Protein AF-A0A128A310-F1 (afdb_monomer_lite)

Organism: NCBI:txid1078905

Secondary structure (DSSP, 8-state):
------------PPP--------------------PPPEEEEE-SS--TTS--EESSEEEE-TT-EEEEEE-SSS-B--EES-TT-GGGTTSS-B---B-TT-EEEEE--TT--SEEEEE-SSSTT-EEEEEESS----PPPPEEEEES-SEEETTPEEEEEEEES--S--PPEEEEEE-TT--EEEEEEE---TTSEEEEEEE--TTT--SSEEEEEEEEETTTTEEEEEEEEEE-S-------S-B---THHHHHHHHHHTTSS-HHHHHHHHHHHHHTTS-B-----------S---HHHHHHHHHHHTTSS-HHHHHHHHHHHHHTTSS--

Radius of gyration: 33.8 Å; chains: 1; bounding box: 68×114×74 Å

Sequence (335 aa):
MSFSIIFFVGLQYGILVLFVIFTIIPISYAFADNSTIPWTVTIKTSPGINSTSFWPPELHARQNETIQWINNDTTTHTVTSGVLDHPTYVGKIFDSGIINPGKSYSLKISEQMWSGYYYFCKIHPWMTGKIDVGPAYLGISPDFNIETDRKYYAEGDSIRISGIVNNTYQITPVIIQIFDNKRNLVYLDKTNTLSDHSFFYELKASSSVFKTSGDYKIKSLYGFPSTVTDVNISFNGSQNSGITSNIDHIPHWMKNNVKIWKDNEINDNEFVNGIQFSIEKGYMSIHASDMSKINPGIIPIWIKNTITEWSDGTSSDDEFASSISYLISHRIIQT

pLDDT: mean 76.31, std 17.41, range [33.19, 98.0]

Structure (mmCIF, N/CA/C/O backbone):
data_AF-A0A128A310-F1
#
_entry.id   AF-A0A128A310-F1
#
loop_
_atom_site.group_PDB
_atom_site.id
_atom_site.type_symbol
_atom_site.label_atom_id
_atom_site.label_alt_id
_atom_site.label_comp_id
_atom_site.label_asym_id
_atom_site.label_entity_id
_atom_site.label_seq_id
_atom_site.pdbx_PDB_ins_code
_atom_site.Cartn_x
_atom_site.Cartn_y
_atom_site.Cartn_z
_atom_site.occupancy
_atom_site.B_iso_or_equiv
_atom_site.auth_seq_id
_atom_site.auth_comp_id
_atom_site.auth_asym_id
_atom_site.auth_atom_id
_atom_site.pdbx_PDB_model_num
ATOM 1 N N . MET A 1 1 ? 18.362 92.616 43.332 1.00 37.03 1 MET A N 1
ATOM 2 C CA . MET A 1 1 ? 17.173 93.488 43.435 1.00 37.03 1 MET A CA 1
ATOM 3 C C . MET A 1 1 ? 16.747 93.883 42.027 1.00 37.03 1 MET A C 1
ATOM 5 O O . MET A 1 1 ? 17.599 94.382 41.309 1.00 37.03 1 MET A O 1
ATOM 9 N N . SER A 1 2 ? 15.463 93.657 41.708 1.00 38.25 2 SER A N 1
ATOM 10 C CA . SER A 1 2 ? 14.627 94.371 40.710 1.00 38.25 2 SER A CA 1
ATOM 11 C C . SER A 1 2 ? 14.859 94.085 39.208 1.00 38.25 2 SER A C 1
ATOM 13 O O . SER A 1 2 ? 15.957 94.296 38.718 1.00 38.25 2 SER A O 1
ATOM 15 N N . PHE A 1 3 ? 13.897 93.419 38.528 1.00 35.66 3 PHE A N 1
ATOM 16 C CA . PHE A 1 3 ? 12.842 93.964 37.609 1.00 35.66 3 PHE A CA 1
ATOM 17 C C . PHE A 1 3 ? 13.427 94.397 36.234 1.00 35.66 3 PHE A C 1
ATOM 19 O O . PHE A 1 3 ? 14.473 95.019 36.223 1.00 35.66 3 PHE A O 1
ATOM 26 N N . SER A 1 4 ? 12.897 94.180 35.018 1.00 39.28 4 SER A N 1
ATOM 27 C CA . SER A 1 4 ? 11.651 93.655 34.430 1.00 39.28 4 SER A CA 1
ATOM 28 C C . SER A 1 4 ? 11.870 93.425 32.907 1.00 39.28 4 SER A C 1
ATOM 30 O O . SER A 1 4 ? 12.598 94.191 32.289 1.00 39.28 4 SER A O 1
ATOM 32 N N . ILE A 1 5 ? 11.249 92.376 32.338 1.00 42.56 5 ILE A N 1
ATOM 33 C CA . ILE A 1 5 ? 10.343 92.289 31.147 1.00 42.56 5 ILE A CA 1
ATOM 34 C C . ILE A 1 5 ? 10.488 93.409 30.059 1.00 42.56 5 ILE A C 1
ATOM 36 O O . ILE A 1 5 ? 10.421 94.580 30.407 1.00 42.56 5 ILE A O 1
ATOM 40 N N . ILE A 1 6 ? 10.628 93.160 28.736 1.00 46.22 6 ILE A N 1
ATOM 41 C CA . ILE A 1 6 ? 9.545 92.909 27.738 1.00 46.22 6 ILE A CA 1
ATOM 42 C C . ILE A 1 6 ? 10.091 92.549 26.326 1.00 46.22 6 ILE A C 1
ATOM 44 O O . ILE A 1 6 ? 11.124 93.034 25.881 1.00 46.22 6 ILE A O 1
ATOM 48 N N . PHE A 1 7 ? 9.290 91.699 25.671 1.00 39.19 7 PHE A N 1
ATOM 49 C CA . PHE A 1 7 ? 9.240 91.101 24.326 1.00 39.19 7 PHE A CA 1
ATOM 50 C C . PHE A 1 7 ? 9.561 91.957 23.082 1.00 39.19 7 PHE A C 1
ATOM 52 O O . PHE A 1 7 ? 9.174 93.118 23.008 1.00 39.19 7 PHE A O 1
ATOM 59 N N . PHE A 1 8 ? 10.009 91.280 22.008 1.00 41.09 8 PHE A N 1
ATOM 60 C CA . PHE A 1 8 ? 9.437 91.481 20.666 1.00 41.09 8 PHE A CA 1
ATOM 61 C C . PHE A 1 8 ? 9.197 90.154 19.924 1.00 41.09 8 PHE A C 1
ATOM 63 O O . PHE A 1 8 ? 9.983 89.213 19.990 1.00 41.09 8 PHE A O 1
ATOM 70 N N . VAL A 1 9 ? 8.036 90.123 19.272 1.00 42.88 9 VAL A N 1
ATOM 71 C CA . VAL A 1 9 ? 7.319 89.022 18.620 1.00 42.88 9 VAL A CA 1
ATOM 72 C C . VAL A 1 9 ? 7.994 88.598 17.309 1.00 42.88 9 VAL A C 1
ATOM 74 O O . VAL A 1 9 ? 8.286 89.444 16.470 1.00 42.88 9 VAL A O 1
ATOM 77 N N . GLY A 1 10 ? 8.158 87.290 17.094 1.00 44.38 10 GLY A N 1
ATOM 78 C CA . GLY A 1 10 ? 8.426 86.692 15.783 1.00 44.38 10 GLY A CA 1
ATOM 79 C C . GLY A 1 10 ? 7.275 85.762 15.402 1.00 44.38 10 GLY A C 1
ATOM 80 O O . GLY A 1 10 ? 7.030 84.769 16.082 1.00 44.38 10 GLY A O 1
ATOM 81 N N . LEU A 1 11 ? 6.537 86.115 14.349 1.00 45.81 11 LEU A N 1
ATOM 82 C CA . LEU A 1 11 ? 5.456 85.313 13.777 1.00 45.81 11 LEU A CA 1
ATOM 83 C C . LEU A 1 11 ? 6.076 84.259 12.842 1.00 45.81 11 LEU A C 1
ATOM 85 O O . LEU A 1 11 ? 6.672 84.626 11.832 1.00 45.81 11 LEU A O 1
ATOM 89 N N . GLN A 1 12 ? 5.926 82.967 13.140 1.00 45.75 12 GLN A N 1
ATOM 90 C CA . GLN A 1 12 ? 6.276 81.897 12.203 1.00 45.75 12 GLN A CA 1
ATOM 91 C C . GLN A 1 12 ? 5.139 80.872 12.148 1.00 45.75 12 GLN A C 1
ATOM 93 O O . GLN A 1 12 ? 4.708 80.331 13.164 1.00 45.75 12 GLN A O 1
ATOM 98 N N . TYR A 1 13 ? 4.615 80.676 10.939 1.00 48.28 13 TYR A N 1
ATOM 99 C CA . TYR A 1 13 ? 3.503 79.794 10.604 1.00 48.28 13 TYR A CA 1
ATOM 100 C C . TYR A 1 13 ? 3.843 78.333 10.940 1.00 48.28 13 TYR A C 1
ATOM 102 O O . TYR A 1 13 ? 4.768 77.763 10.366 1.00 48.28 13 TYR A O 1
ATOM 110 N N . GLY A 1 14 ? 3.091 77.724 11.861 1.00 44.81 14 GLY A N 1
ATOM 111 C CA . GLY A 1 14 ? 3.175 76.298 12.176 1.00 44.81 14 GLY A CA 1
ATOM 112 C C . GLY A 1 14 ? 2.191 75.487 11.332 1.00 44.81 14 GLY A C 1
ATOM 113 O O . GLY A 1 14 ? 0.981 75.671 11.440 1.00 44.81 14 GLY A O 1
ATOM 114 N N . ILE A 1 15 ? 2.712 74.586 10.499 1.00 55.03 15 ILE A N 1
ATOM 115 C CA . ILE A 1 15 ? 1.945 73.560 9.782 1.00 55.03 15 ILE A CA 1
ATOM 116 C C . ILE A 1 15 ? 1.578 72.456 10.788 1.00 55.03 15 ILE A C 1
ATOM 118 O O . ILE A 1 15 ? 2.456 71.808 11.353 1.00 55.03 15 ILE A O 1
ATOM 122 N N . LEU A 1 16 ? 0.281 72.242 11.014 1.00 43.03 16 LEU A N 1
ATOM 123 C CA . LEU A 1 16 ? -0.255 71.120 11.790 1.00 43.03 16 LEU A CA 1
ATOM 124 C C . LEU A 1 16 ? -0.202 69.842 10.937 1.00 43.03 16 LEU A C 1
ATOM 126 O O . LEU A 1 16 ? -1.007 69.675 10.024 1.00 43.03 16 LEU A O 1
ATOM 130 N N . VAL A 1 17 ? 0.726 68.931 11.240 1.00 51.88 17 VAL A N 1
ATOM 131 C CA . VAL A 1 17 ? 0.705 67.551 10.726 1.00 51.88 17 VAL A CA 1
ATOM 132 C C . VAL A 1 17 ? 0.175 66.647 11.835 1.00 51.88 17 VAL A C 1
ATOM 134 O O . VAL A 1 17 ? 0.850 66.405 12.834 1.00 51.88 17 VAL A O 1
ATOM 137 N N . LEU A 1 18 ? -1.062 66.177 11.675 1.00 43.47 18 LEU A N 1
ATOM 138 C CA . LEU A 1 18 ? -1.697 65.219 12.575 1.00 43.47 18 LEU A CA 1
ATOM 139 C C . LEU A 1 18 ? -1.157 63.811 12.258 1.00 43.47 18 LEU A C 1
ATOM 141 O O . LEU A 1 18 ? -1.504 63.231 11.231 1.00 43.47 18 LEU A O 1
ATOM 145 N N . PHE A 1 19 ? -0.307 63.253 13.121 1.00 44.12 19 PHE A N 1
ATOM 146 C CA . PHE A 1 19 ? 0.083 61.842 13.045 1.00 44.12 19 PHE A CA 1
ATOM 147 C C . PHE A 1 19 ? -0.986 60.980 13.725 1.00 44.12 19 PHE A C 1
ATOM 149 O O . PHE A 1 19 ? -1.088 60.948 14.950 1.00 44.12 19 PHE A O 1
ATOM 156 N N . VAL A 1 20 ? -1.788 60.270 12.930 1.00 47.62 20 VAL A N 1
ATOM 157 C CA . VAL A 1 20 ? -2.674 59.207 13.423 1.00 47.62 20 VAL A CA 1
ATOM 158 C C . VAL A 1 20 ? -1.832 57.943 13.594 1.00 47.62 20 VAL A C 1
ATOM 160 O O . VAL A 1 20 ? -1.476 57.288 12.617 1.00 47.62 20 VAL A O 1
ATOM 163 N N . ILE A 1 21 ? -1.478 57.613 14.835 1.00 50.97 21 ILE A N 1
ATOM 164 C CA . ILE A 1 21 ? -0.807 56.352 15.167 1.00 50.97 21 ILE A CA 1
ATOM 165 C C . ILE A 1 21 ? -1.884 55.264 15.234 1.00 50.97 21 ILE A C 1
ATOM 167 O O . ILE A 1 21 ? -2.636 55.187 16.203 1.00 50.97 21 ILE A O 1
ATOM 171 N N . PHE A 1 22 ? -1.969 54.422 14.203 1.00 45.88 22 PHE A N 1
ATOM 172 C CA . PHE A 1 22 ? -2.724 53.170 14.274 1.00 45.88 22 PHE A CA 1
ATOM 173 C C . PHE A 1 22 ? -1.924 52.164 15.106 1.00 45.88 22 PHE A C 1
ATOM 175 O O . PHE A 1 22 ? -0.950 51.578 14.632 1.00 45.88 22 PHE A O 1
ATOM 182 N N . THR A 1 23 ? -2.319 51.957 16.360 1.00 46.47 23 THR A N 1
ATOM 183 C CA . THR A 1 23 ? -1.832 50.832 17.158 1.00 46.47 23 THR A CA 1
ATOM 184 C C . THR A 1 23 ? -2.500 49.555 16.655 1.00 46.47 23 THR A C 1
ATOM 186 O O . THR A 1 23 ? -3.674 49.294 16.909 1.00 46.47 23 THR A O 1
ATOM 189 N N . ILE A 1 24 ? -1.749 48.751 15.904 1.00 51.34 24 ILE A N 1
ATOM 190 C CA . ILE A 1 24 ? -2.160 47.395 15.540 1.00 51.34 24 ILE A CA 1
ATOM 191 C C . ILE A 1 24 ? -2.122 46.573 16.830 1.00 51.34 24 ILE A C 1
ATOM 193 O O . ILE A 1 24 ? -1.047 46.254 17.330 1.00 51.34 24 ILE A O 1
ATOM 197 N N . ILE A 1 25 ? -3.289 46.272 17.399 1.00 52.03 25 ILE A N 1
ATOM 198 C CA . ILE A 1 25 ? -3.409 45.284 18.473 1.00 52.03 25 ILE A CA 1
ATOM 199 C C . ILE A 1 25 ? -3.273 43.913 17.799 1.00 52.03 25 ILE A C 1
ATOM 201 O O . ILE A 1 25 ? -4.152 43.560 17.008 1.00 52.03 25 ILE A O 1
ATOM 205 N N . PRO A 1 26 ? -2.210 43.129 18.052 1.00 50.59 26 PRO A N 1
ATOM 206 C CA . PRO A 1 26 ? -2.188 41.749 17.606 1.00 50.59 26 PRO A CA 1
ATOM 207 C C . PRO A 1 26 ? -3.272 41.003 18.385 1.00 50.59 26 PRO A C 1
ATOM 209 O O . PRO A 1 26 ? -3.166 40.791 19.592 1.00 50.59 26 PRO A O 1
ATOM 212 N N . ILE A 1 27 ? -4.353 40.643 17.695 1.00 48.84 27 ILE A N 1
ATOM 213 C CA . ILE A 1 27 ? -5.327 39.687 18.209 1.00 48.84 27 ILE A CA 1
ATOM 214 C C . ILE A 1 27 ? -4.614 38.339 18.179 1.00 48.84 27 ILE A C 1
ATOM 216 O O . ILE A 1 27 ? -4.590 37.650 17.161 1.00 48.84 27 ILE A O 1
ATOM 220 N N . SER A 1 28 ? -3.970 37.983 19.287 1.00 45.34 28 SER A N 1
ATOM 221 C CA . SER A 1 28 ? -3.564 36.607 19.519 1.00 45.34 28 SER A CA 1
ATOM 222 C C . SER A 1 28 ? -4.844 35.784 19.581 1.00 45.34 28 SER A C 1
ATOM 224 O O . SER A 1 28 ? -5.592 35.867 20.555 1.00 45.34 28 SER A O 1
ATOM 226 N N . TYR A 1 29 ? -5.117 35.007 18.535 1.00 49.19 29 TYR A N 1
ATOM 227 C CA . TYR A 1 29 ? -6.070 33.912 18.624 1.00 49.19 29 TYR A CA 1
ATOM 228 C C . TYR A 1 29 ? -5.483 32.904 19.614 1.00 49.19 29 TYR A C 1
ATOM 230 O O . TYR A 1 29 ? -4.716 32.018 19.248 1.00 49.19 29 TYR A O 1
ATOM 238 N N . ALA A 1 30 ? -5.788 33.075 20.898 1.00 46.22 30 ALA A N 1
ATOM 239 C CA . ALA A 1 30 ? -5.684 31.982 21.841 1.00 46.22 30 ALA A CA 1
ATOM 240 C C . ALA A 1 30 ? -6.735 30.964 21.395 1.00 46.22 30 ALA A C 1
ATOM 242 O O . ALA A 1 30 ? -7.924 31.120 21.676 1.00 46.22 30 ALA A O 1
ATOM 243 N N . PHE A 1 31 ? -6.315 29.959 20.627 1.00 53.16 31 PHE A N 1
ATOM 244 C CA . PHE A 1 31 ? -7.111 28.754 20.487 1.00 53.16 31 PHE A CA 1
ATOM 245 C C . PHE A 1 31 ? -7.266 28.207 21.903 1.00 53.16 31 PHE A C 1
ATOM 247 O O . PHE A 1 31 ? -6.289 27.782 22.519 1.00 53.16 31 PHE A O 1
ATOM 254 N N . ALA A 1 32 ? -8.474 28.295 22.456 1.00 41.69 32 ALA A N 1
ATOM 255 C CA . ALA A 1 32 ? -8.821 27.459 23.585 1.00 41.69 32 ALA A CA 1
ATOM 256 C C . ALA A 1 32 ? -8.572 26.020 23.120 1.00 41.69 32 ALA A C 1
ATOM 258 O O . ALA A 1 32 ? -9.218 25.568 22.173 1.00 41.69 32 ALA A O 1
ATOM 259 N N . ASP A 1 33 ? -7.592 25.345 23.722 1.00 48.72 33 ASP A N 1
ATOM 260 C CA . ASP A 1 33 ? -7.467 23.898 23.629 1.00 48.72 33 ASP A CA 1
ATOM 261 C C . ASP A 1 33 ? -8.764 23.346 24.209 1.00 48.72 33 ASP A C 1
ATOM 263 O O . ASP A 1 33 ? -8.966 23.304 25.424 1.00 48.72 33 ASP A O 1
ATOM 267 N N . ASN A 1 34 ? -9.723 23.079 23.327 1.00 48.09 34 ASN A N 1
ATOM 268 C CA . ASN A 1 34 ? -10.980 22.471 23.692 1.00 48.09 34 ASN A CA 1
ATOM 269 C C . ASN A 1 34 ? -10.636 21.017 23.982 1.00 48.09 34 ASN A C 1
ATOM 271 O O . ASN A 1 34 ? -10.813 20.166 23.113 1.00 48.09 34 ASN A O 1
ATOM 275 N N . SER A 1 35 ? -10.058 20.768 25.161 1.00 49.91 35 SER A N 1
ATOM 276 C CA . SER A 1 35 ? -9.761 19.445 25.685 1.00 49.91 35 SER A CA 1
ATOM 277 C C . SER A 1 35 ? -11.030 18.619 25.511 1.00 49.91 35 SER A C 1
ATOM 279 O O . SER A 1 35 ? -12.010 18.809 26.238 1.00 49.91 35 SER A O 1
ATOM 281 N N . THR A 1 36 ? -11.062 17.804 24.460 1.00 61.38 36 THR A N 1
ATOM 282 C CA . THR A 1 36 ? -12.249 17.069 24.045 1.00 61.38 36 THR A CA 1
ATOM 283 C C . THR A 1 36 ? -12.614 16.153 25.199 1.00 61.38 36 THR A C 1
ATOM 285 O O . THR A 1 36 ? -11.812 15.315 25.611 1.00 61.38 36 THR A O 1
ATOM 288 N N . ILE A 1 37 ? -13.790 16.377 25.795 1.00 64.31 37 ILE A N 1
ATOM 289 C CA . ILE A 1 37 ? -14.280 15.547 26.898 1.00 64.31 37 ILE A CA 1
ATOM 290 C C . ILE A 1 37 ? -14.242 14.099 26.399 1.00 64.31 37 ILE A C 1
ATOM 292 O O . ILE A 1 37 ? -14.848 13.819 25.361 1.00 64.31 37 ILE A O 1
ATOM 296 N N . PRO A 1 38 ? -13.509 13.193 27.071 1.00 75.06 38 PRO A N 1
ATOM 297 C CA . PRO A 1 38 ? -13.344 11.853 26.555 1.00 75.06 38 PRO A CA 1
ATOM 298 C C . PRO A 1 38 ? -14.689 11.129 26.550 1.00 75.06 38 PRO A C 1
ATOM 300 O O . PRO A 1 38 ? -15.487 11.263 27.480 1.00 75.06 38 PRO A O 1
ATOM 303 N N . TRP A 1 39 ? -14.927 10.320 25.522 1.00 90.00 39 TRP A N 1
ATOM 304 C CA . TRP A 1 39 ? -16.005 9.341 25.557 1.00 90.00 39 TRP A CA 1
ATOM 305 C C . TRP A 1 39 ? -15.761 8.394 26.723 1.00 90.00 39 TRP A C 1
ATOM 307 O O . TRP A 1 39 ? -14.717 7.752 26.778 1.00 90.00 39 TRP A O 1
ATOM 317 N N . THR A 1 40 ? -16.715 8.267 27.639 1.00 94.31 40 THR A N 1
ATOM 318 C CA . THR A 1 40 ? -16.564 7.369 28.787 1.00 94.31 40 THR A CA 1
ATOM 319 C C . THR A 1 40 ? -17.301 6.061 28.542 1.00 94.31 40 THR A C 1
ATOM 321 O O . THR A 1 40 ? -18.520 6.052 28.372 1.00 94.31 40 THR A O 1
ATOM 324 N N . VAL A 1 41 ? -16.570 4.948 28.599 1.00 95.06 41 VAL A N 1
ATOM 325 C CA . VAL A 1 41 ? -17.122 3.592 28.631 1.00 95.06 41 VAL A CA 1
ATOM 326 C C . VAL A 1 41 ? -16.986 3.038 30.039 1.00 95.06 41 VAL A C 1
ATOM 328 O O . VAL A 1 41 ? -15.891 2.890 30.575 1.00 95.06 41 VAL A O 1
ATOM 331 N N . THR A 1 42 ? -18.106 2.691 30.653 1.00 95.00 42 THR A N 1
ATOM 332 C CA . THR A 1 42 ? -18.125 2.023 31.953 1.00 95.00 42 THR A CA 1
ATOM 333 C C . THR A 1 42 ? -18.096 0.514 31.757 1.00 95.00 42 THR A C 1
ATOM 335 O O . THR A 1 42 ? -18.943 -0.027 31.044 1.00 95.00 42 THR A O 1
ATOM 338 N N . ILE A 1 43 ? -17.165 -0.170 32.423 1.00 93.88 43 ILE A N 1
ATOM 339 C CA . ILE A 1 43 ? -17.225 -1.621 32.620 1.00 93.88 43 ILE A CA 1
ATOM 340 C C . ILE A 1 43 ? -18.123 -1.872 33.833 1.00 93.88 43 ILE A C 1
ATOM 342 O O . ILE A 1 43 ? -17.783 -1.477 34.949 1.00 93.88 43 ILE A O 1
ATOM 346 N N . LYS A 1 44 ? -19.311 -2.434 33.600 1.00 88.75 44 LYS A N 1
ATOM 347 C CA . LYS A 1 44 ? -20.355 -2.607 34.624 1.00 88.75 44 LYS A CA 1
ATOM 348 C C . LYS A 1 44 ? -20.029 -3.738 35.606 1.00 88.75 44 LYS A C 1
ATOM 350 O O . LYS A 1 44 ? -19.375 -4.708 35.242 1.00 88.75 44 LYS A O 1
ATOM 355 N N . THR A 1 45 ? -20.557 -3.628 36.827 1.00 81.94 45 THR A N 1
ATOM 356 C CA . THR A 1 45 ? -20.480 -4.673 37.857 1.00 81.94 45 THR A CA 1
ATOM 357 C C . THR A 1 45 ? -21.243 -5.937 37.453 1.00 81.94 45 THR A C 1
ATOM 359 O O . THR A 1 45 ? -22.345 -5.851 36.911 1.00 81.94 45 THR A O 1
ATOM 362 N N . SER A 1 46 ? -20.687 -7.114 37.769 1.00 65.44 46 SER A N 1
ATOM 363 C CA . SER A 1 46 ? -21.294 -8.431 37.479 1.00 65.44 46 SER A CA 1
ATOM 364 C C . SER A 1 46 ? -21.701 -8.630 36.006 1.00 65.44 46 SER A C 1
ATOM 366 O O . SER A 1 46 ? -22.889 -8.792 35.698 1.00 65.44 46 SER A O 1
ATOM 368 N N . PRO A 1 47 ? -20.733 -8.660 35.074 1.00 59.28 47 PRO A N 1
ATOM 369 C CA . PRO A 1 47 ? -20.984 -8.959 33.675 1.00 59.28 47 PRO A CA 1
ATOM 370 C C . PRO A 1 47 ? -21.355 -10.441 33.507 1.00 59.28 47 PRO A C 1
ATOM 372 O O . PRO A 1 47 ? -20.519 -11.284 33.187 1.00 59.28 47 PRO A O 1
ATOM 375 N N . GLY A 1 48 ? -22.613 -10.800 33.777 1.00 58.81 48 GLY A N 1
ATOM 376 C CA . GLY A 1 48 ? -23.137 -12.116 33.415 1.00 58.81 48 GLY A CA 1
ATOM 377 C C . GLY A 1 48 ? -22.945 -12.388 31.917 1.00 58.81 48 GLY A C 1
ATOM 378 O O . GLY A 1 48 ? -22.869 -11.460 31.117 1.00 58.81 48 GLY A O 1
ATOM 379 N N . ILE A 1 49 ? -22.914 -13.662 31.521 1.00 58.22 49 ILE A N 1
ATOM 380 C CA . ILE A 1 49 ? -22.620 -14.105 30.139 1.00 58.22 49 ILE A CA 1
ATOM 381 C C . ILE A 1 49 ? -23.534 -13.443 29.079 1.00 58.22 49 ILE A C 1
ATOM 383 O O . ILE A 1 49 ? -23.138 -13.302 27.928 1.00 58.22 49 ILE A O 1
ATOM 387 N N . ASN A 1 50 ? -24.722 -12.969 29.476 1.00 56.28 50 ASN A N 1
ATOM 388 C CA . ASN A 1 50 ? -25.716 -12.344 28.596 1.00 56.28 50 ASN A CA 1
ATOM 389 C C . ASN A 1 50 ? -25.888 -10.823 28.804 1.00 56.28 50 ASN A C 1
ATOM 391 O O . ASN A 1 50 ? -26.913 -10.275 28.395 1.00 56.28 50 ASN A O 1
ATOM 395 N N . SER A 1 51 ? -24.959 -10.128 29.475 1.00 59.78 51 SER A N 1
ATOM 396 C CA . SER A 1 51 ? -25.091 -8.687 29.743 1.00 59.78 51 SER A CA 1
ATOM 397 C C . SER A 1 51 ? -24.119 -7.823 28.929 1.00 59.78 51 SER A C 1
ATOM 399 O O . SER A 1 51 ? -22.937 -8.129 28.758 1.00 59.78 51 SER A O 1
ATOM 401 N N . THR A 1 52 ? -24.614 -6.679 28.445 1.00 68.88 52 THR A N 1
ATOM 402 C CA . THR A 1 52 ? -23.771 -5.636 27.841 1.00 68.88 52 THR A CA 1
ATOM 403 C C . THR A 1 52 ? -22.872 -5.038 28.922 1.00 68.88 52 THR A C 1
ATOM 405 O O . THR A 1 52 ? -23.340 -4.270 29.770 1.00 68.88 52 THR A O 1
ATOM 408 N N . SER A 1 53 ? -21.599 -5.423 28.908 1.00 84.31 53 SER A N 1
ATOM 409 C CA . SER A 1 53 ? -20.663 -5.156 30.004 1.00 84.31 53 SER A CA 1
ATOM 410 C C . SER A 1 53 ? -19.855 -3.874 29.803 1.00 84.31 53 SER A C 1
ATOM 412 O O . SER A 1 53 ? -19.621 -3.148 30.765 1.00 84.31 53 SER A O 1
ATOM 414 N N . PHE A 1 54 ? -19.503 -3.561 28.552 1.00 92.75 54 PHE A N 1
ATOM 415 C CA . PHE A 1 54 ? -19.037 -2.238 28.141 1.00 92.75 54 PHE A CA 1
ATOM 416 C C . PHE A 1 54 ? -20.249 -1.347 27.851 1.00 92.75 54 PHE A C 1
ATOM 418 O O . PHE A 1 54 ? -21.138 -1.738 27.092 1.00 92.75 54 PHE A O 1
ATOM 425 N N . TRP A 1 55 ? -20.324 -0.174 28.484 1.00 91.44 55 TRP A N 1
ATOM 426 C CA . TRP A 1 55 ? -21.440 0.753 28.302 1.00 91.44 55 TRP A CA 1
ATOM 427 C C . TRP A 1 55 ? -20.991 2.206 28.084 1.00 91.44 55 TRP A C 1
ATOM 429 O O . TRP A 1 55 ? -20.325 2.748 28.966 1.00 91.44 55 TRP A O 1
ATOM 439 N N . PRO A 1 56 ? -21.414 2.863 26.990 1.00 92.62 56 PRO A N 1
ATOM 440 C CA . PRO A 1 56 ? -22.231 2.298 25.911 1.00 92.62 56 PRO A CA 1
ATOM 441 C C . PRO A 1 56 ? -21.461 1.203 25.134 1.00 92.62 56 PRO A C 1
ATOM 443 O O . PRO A 1 56 ? -20.231 1.229 25.103 1.00 92.62 56 PRO A O 1
ATOM 446 N N . PRO A 1 57 ? -22.160 0.206 24.559 1.00 87.06 57 PRO A N 1
ATOM 447 C CA . PRO A 1 57 ? -21.519 -0.898 23.838 1.00 87.06 57 PRO A CA 1
ATOM 448 C C . PRO A 1 57 ? -21.005 -0.475 22.454 1.00 87.06 57 PRO A C 1
ATOM 450 O O . PRO A 1 57 ? -20.132 -1.134 21.894 1.00 87.06 57 PRO A O 1
ATOM 453 N N . GLU A 1 58 ? -21.525 0.631 21.921 1.00 90.06 58 GLU A N 1
ATOM 454 C CA . GLU A 1 58 ? -21.091 1.257 20.679 1.00 90.06 58 GLU A CA 1
ATOM 455 C C . GLU A 1 58 ? -20.856 2.751 20.911 1.00 90.06 58 GLU A C 1
ATOM 457 O O . GLU A 1 58 ? -21.623 3.414 21.613 1.00 90.06 58 GLU A O 1
ATOM 462 N N . LEU A 1 59 ? -19.771 3.264 20.339 1.00 88.38 59 LEU A N 1
ATOM 463 C CA . LEU A 1 59 ? -19.402 4.676 20.359 1.00 88.38 59 LEU A CA 1
ATOM 464 C C . LEU A 1 59 ? -19.322 5.200 18.933 1.00 88.38 59 LEU A C 1
ATOM 466 O O . LEU A 1 59 ? -18.761 4.511 18.093 1.00 88.38 59 LEU A O 1
ATOM 470 N N . HIS A 1 60 ? -19.769 6.431 18.694 1.00 86.44 60 HIS A N 1
ATOM 471 C CA . HIS A 1 60 ? -19.567 7.136 17.423 1.00 86.44 60 HIS A CA 1
ATOM 472 C C . HIS A 1 60 ? -18.514 8.239 17.596 1.00 86.44 60 HIS A C 1
ATOM 474 O O . HIS A 1 60 ? -18.825 9.430 17.523 1.00 86.44 60 HIS A O 1
ATOM 480 N N . ALA A 1 61 ? -17.286 7.831 17.918 1.00 85.62 61 ALA A N 1
ATOM 481 C CA . ALA A 1 61 ? -16.174 8.748 18.154 1.00 85.62 61 ALA A CA 1
ATOM 482 C C . ALA A 1 61 ? -15.611 9.293 16.832 1.00 85.62 61 ALA A C 1
ATOM 484 O O . ALA A 1 61 ? -15.839 8.737 15.763 1.00 85.62 61 ALA A O 1
ATOM 485 N N . ARG A 1 62 ? -14.855 10.385 16.881 1.00 84.00 62 ARG A N 1
ATOM 486 C CA . ARG A 1 62 ? -14.138 10.962 15.738 1.00 84.00 62 ARG A CA 1
ATOM 487 C C . ARG A 1 62 ? -12.634 10.886 15.958 1.00 84.00 62 ARG A C 1
ATOM 489 O O . ARG A 1 62 ? -12.152 10.720 17.077 1.00 84.00 62 ARG A O 1
ATOM 496 N N . GLN A 1 63 ? -11.881 11.033 14.873 1.00 83.12 63 GLN A N 1
ATOM 497 C CA . GLN A 1 63 ? -10.430 11.175 14.948 1.00 83.12 63 GLN A CA 1
ATOM 498 C C . GLN A 1 63 ? -10.04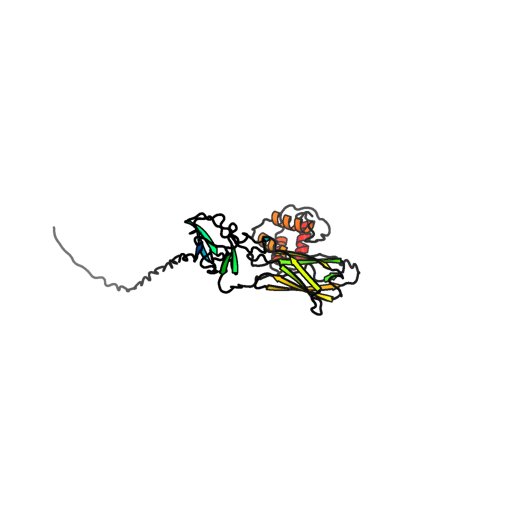4 12.342 15.860 1.00 83.12 63 GLN A C 1
ATOM 500 O O . GLN A 1 63 ? -10.744 13.353 15.929 1.00 83.12 63 GLN A O 1
ATOM 505 N N . ASN A 1 64 ? -8.924 12.180 16.560 1.00 83.12 64 ASN A N 1
ATOM 506 C CA . ASN A 1 64 ? -8.396 13.068 17.594 1.00 83.12 64 ASN A CA 1
ATOM 507 C C . ASN A 1 64 ? -9.208 13.158 18.898 1.00 83.12 64 ASN A C 1
ATOM 509 O O . ASN A 1 64 ? -8.722 13.760 19.858 1.00 83.12 64 ASN A O 1
ATOM 513 N N . GLU A 1 65 ? -10.377 12.521 18.994 1.00 88.75 65 GLU A N 1
ATOM 514 C CA . GLU A 1 65 ? -11.082 12.364 20.268 1.00 88.75 65 GLU A CA 1
ATOM 515 C C . GLU A 1 65 ? -10.421 11.284 21.136 1.00 88.75 65 GLU A C 1
ATOM 517 O O . GLU A 1 65 ? -9.688 10.418 20.656 1.00 88.75 65 GLU A O 1
ATOM 522 N N . THR A 1 66 ? -10.667 11.337 22.444 1.00 93.44 66 THR A N 1
ATOM 523 C CA . THR A 1 66 ? -10.173 10.335 23.396 1.00 93.44 66 THR A CA 1
ATOM 524 C C . THR A 1 66 ? -11.335 9.511 23.929 1.00 93.44 66 THR A C 1
ATOM 526 O O . THR A 1 66 ? -12.390 10.052 24.242 1.00 93.44 66 THR A O 1
ATOM 529 N N . ILE A 1 67 ? -11.144 8.202 24.055 1.00 95.69 67 ILE A N 1
ATOM 530 C CA . ILE A 1 67 ? -12.069 7.288 24.725 1.00 95.69 67 ILE A CA 1
ATOM 531 C C . ILE A 1 67 ? -11.414 6.832 26.022 1.00 95.69 67 ILE A C 1
ATOM 533 O O . ILE A 1 67 ? -10.247 6.452 26.015 1.00 95.69 67 ILE A O 1
ATOM 537 N N . GLN A 1 68 ? -12.150 6.851 27.126 1.00 96.88 68 GLN A N 1
ATOM 538 C CA . GLN A 1 68 ? -11.727 6.347 28.422 1.00 96.88 68 GLN A CA 1
ATOM 539 C C . GLN A 1 68 ? -12.639 5.205 28.874 1.00 96.88 68 GLN A C 1
ATOM 541 O O . GLN A 1 68 ? -13.838 5.387 29.067 1.00 96.88 68 GLN A O 1
ATOM 546 N N . TRP A 1 69 ? -12.057 4.035 29.116 1.00 97.25 69 TRP A N 1
ATOM 547 C CA . TRP A 1 69 ? -12.728 2.919 29.773 1.00 97.25 69 TRP A CA 1
ATOM 548 C C . TRP A 1 69 ? -12.447 2.968 31.265 1.00 97.25 69 TRP A C 1
ATOM 550 O O . TRP A 1 69 ? -11.288 3.058 31.663 1.00 97.25 69 TRP A O 1
ATOM 560 N N . ILE A 1 70 ? -13.486 2.877 32.090 1.00 96.44 70 ILE A N 1
ATOM 561 C CA . ILE A 1 70 ? -13.388 2.877 33.552 1.00 96.44 70 ILE A CA 1
ATOM 562 C C . ILE A 1 70 ? -13.889 1.534 34.070 1.00 96.44 70 ILE A C 1
ATOM 564 O O . ILE A 1 70 ? -15.035 1.152 33.816 1.00 96.44 70 ILE A O 1
ATOM 568 N N . ASN A 1 71 ? -13.037 0.819 34.803 1.00 95.44 71 ASN A N 1
ATOM 569 C CA . ASN A 1 71 ? -13.423 -0.429 35.436 1.00 95.44 71 ASN A CA 1
ATOM 570 C C . ASN A 1 71 ? -14.199 -0.163 36.733 1.00 95.44 71 ASN A C 1
ATOM 572 O O . ASN A 1 71 ? -13.595 -0.008 37.792 1.00 95.44 71 ASN A O 1
ATOM 576 N N . ASN A 1 72 ? -15.530 -0.124 36.650 1.00 93.94 72 ASN A N 1
ATOM 577 C CA . ASN A 1 72 ? -16.405 -0.023 37.822 1.00 93.94 72 ASN A CA 1
ATOM 578 C C . ASN A 1 72 ? -16.816 -1.395 38.373 1.00 93.94 72 ASN A C 1
ATOM 580 O O . ASN A 1 72 ? -17.588 -1.457 39.328 1.00 93.94 72 ASN A O 1
ATOM 584 N N . ASP A 1 73 ? -16.322 -2.485 37.789 1.00 89.75 73 ASP A N 1
ATOM 585 C CA . ASP A 1 73 ? -16.527 -3.827 38.306 1.00 89.75 73 ASP A CA 1
ATOM 586 C C . ASP A 1 73 ? -15.574 -4.126 39.475 1.00 89.75 73 ASP A C 1
ATOM 588 O O . ASP A 1 73 ? -14.586 -3.434 39.722 1.00 89.75 73 ASP A O 1
ATOM 592 N N . THR A 1 74 ? -15.878 -5.191 40.209 1.00 89.44 74 THR A N 1
ATOM 593 C CA . THR A 1 74 ? -15.052 -5.708 41.309 1.00 89.44 74 THR A CA 1
ATOM 594 C C . THR A 1 74 ? -13.935 -6.646 40.841 1.00 89.44 74 THR A C 1
ATOM 596 O O . THR A 1 74 ? -13.039 -6.960 41.623 1.00 89.44 74 THR A O 1
ATOM 599 N N . THR A 1 75 ? -13.954 -7.076 39.575 1.00 88.00 75 THR A N 1
ATOM 600 C CA . THR A 1 75 ? -12.932 -7.944 38.970 1.00 88.00 75 THR A CA 1
ATOM 601 C C . THR A 1 75 ? -12.061 -7.188 37.970 1.00 88.00 75 THR A C 1
ATOM 603 O O . THR A 1 75 ? -12.402 -6.101 37.506 1.00 88.00 75 THR A O 1
ATOM 606 N N . THR A 1 76 ? -10.907 -7.756 37.623 1.00 92.38 76 THR A N 1
ATOM 607 C CA . THR A 1 76 ? -10.003 -7.191 36.615 1.00 92.38 76 THR A CA 1
ATOM 608 C C . THR A 1 76 ? -10.528 -7.422 35.200 1.00 92.38 76 THR A C 1
ATOM 610 O O . THR A 1 76 ? -11.159 -8.438 34.912 1.00 92.38 76 THR A O 1
ATOM 613 N N . HIS A 1 77 ? -10.244 -6.477 34.303 1.00 92.38 77 HIS A N 1
ATOM 614 C CA . HIS A 1 77 ? -10.687 -6.526 32.908 1.00 92.38 77 HIS A CA 1
ATOM 615 C C . HIS A 1 77 ? -9.596 -6.052 31.952 1.00 92.38 77 HIS A C 1
ATOM 617 O O . HIS A 1 77 ? -8.559 -5.546 32.368 1.00 92.38 77 HIS A O 1
ATOM 623 N N . THR A 1 78 ? -9.835 -6.223 30.656 1.00 94.69 78 THR A N 1
ATOM 624 C CA . THR A 1 78 ? -8.993 -5.697 29.574 1.00 94.69 78 THR A CA 1
ATOM 625 C C . THR A 1 78 ? -9.894 -5.108 28.491 1.00 94.69 78 THR A C 1
ATOM 627 O O . THR A 1 78 ? -11.069 -5.465 28.399 1.00 94.69 78 THR A O 1
ATOM 630 N N . VAL A 1 79 ? -9.337 -4.225 27.674 1.00 96.25 79 VAL A N 1
ATOM 631 C CA . VAL A 1 79 ? -9.945 -3.643 26.480 1.00 96.25 79 VAL A CA 1
ATOM 632 C C . VAL A 1 79 ? -8.949 -3.861 25.348 1.00 96.25 79 VAL A C 1
ATOM 634 O O . VAL A 1 79 ? -7.914 -3.198 25.272 1.00 96.25 79 VAL A O 1
ATOM 637 N N . THR A 1 80 ? -9.229 -4.842 24.496 1.00 93.88 80 THR A N 1
ATOM 638 C CA . THR A 1 80 ? -8.297 -5.290 23.459 1.00 93.88 80 THR A CA 1
ATOM 639 C C . THR A 1 80 ? -9.003 -5.337 22.111 1.00 93.88 80 THR A C 1
ATOM 641 O O . THR A 1 80 ? -10.041 -5.979 21.971 1.00 93.88 80 THR A O 1
ATOM 644 N N . SER A 1 81 ? -8.440 -4.654 21.114 1.00 94.81 81 SER A N 1
ATOM 645 C CA . SER A 1 81 ? -8.934 -4.673 19.730 1.00 94.81 81 SER A CA 1
ATOM 646 C C . SER A 1 81 ? -8.933 -6.086 19.132 1.00 94.81 81 SER A C 1
ATOM 648 O O . SER A 1 81 ? -8.031 -6.875 19.410 1.00 94.81 81 SER A O 1
ATOM 650 N N . GLY A 1 82 ? -9.918 -6.410 18.292 1.00 86.00 82 GLY A N 1
ATOM 651 C CA . GLY A 1 82 ? -9.967 -7.665 17.537 1.00 86.00 82 GLY A CA 1
ATOM 652 C C . GLY A 1 82 ? -11.335 -8.347 17.530 1.00 86.00 82 GLY A C 1
ATOM 653 O O . GLY A 1 82 ? -12.291 -7.889 18.151 1.00 86.00 82 GLY A O 1
ATOM 654 N N . VAL A 1 83 ? -11.399 -9.471 16.814 1.00 78.94 83 VAL A N 1
ATOM 655 C CA . VAL A 1 83 ? -12.565 -10.361 16.712 1.00 78.94 83 VAL A CA 1
ATOM 656 C C . VAL A 1 83 ? -12.098 -11.775 17.054 1.00 78.94 83 VAL A C 1
ATOM 658 O O . VAL A 1 83 ? -11.046 -12.195 16.571 1.00 78.94 83 VAL A O 1
ATOM 661 N N . LEU A 1 84 ? -12.851 -12.502 17.886 1.00 71.69 84 LEU A N 1
ATOM 662 C CA . LEU A 1 84 ? -12.445 -13.824 18.391 1.00 71.69 84 LEU A CA 1
ATOM 663 C C . LEU A 1 84 ? -12.192 -14.848 17.276 1.00 71.69 84 LEU A C 1
ATOM 665 O O . LEU A 1 84 ? -11.242 -15.621 17.370 1.00 71.69 84 LEU A O 1
ATOM 669 N N . ASP A 1 85 ? -12.966 -14.787 16.191 1.00 74.69 85 ASP A N 1
ATOM 670 C CA . ASP A 1 85 ? -12.820 -15.670 15.023 1.00 74.69 85 ASP A CA 1
ATOM 671 C C . ASP A 1 85 ? -11.546 -15.389 14.199 1.00 74.69 85 ASP A C 1
ATOM 673 O O . ASP A 1 85 ? -11.176 -16.161 13.312 1.00 74.69 85 ASP A O 1
ATOM 677 N N . HIS A 1 86 ? -10.840 -14.292 14.496 1.00 74.25 86 HIS A N 1
ATOM 678 C CA . HIS A 1 86 ? -9.642 -13.850 13.786 1.00 74.25 86 HIS A CA 1
ATOM 679 C C . HIS A 1 86 ? -8.493 -13.512 14.759 1.00 74.25 86 HIS A C 1
ATOM 681 O O . HIS A 1 86 ? -8.065 -12.354 14.859 1.00 74.25 86 HIS A O 1
ATOM 687 N N . PRO A 1 87 ? -7.930 -14.519 15.457 1.00 73.69 87 PRO A N 1
ATOM 688 C CA . PRO A 1 87 ? -6.963 -14.321 16.542 1.00 73.69 87 PRO A CA 1
ATOM 689 C C . PRO A 1 87 ? -5.671 -13.611 16.107 1.00 73.69 87 PRO A C 1
ATOM 691 O O . PRO A 1 87 ? -5.016 -12.961 16.916 1.00 73.69 87 PRO A O 1
ATOM 694 N N . THR A 1 88 ? -5.316 -13.663 14.820 1.00 74.94 88 THR A N 1
ATOM 695 C CA . THR A 1 88 ? -4.127 -13.006 14.250 1.00 74.94 88 THR A CA 1
ATOM 696 C C . THR A 1 88 ? -4.160 -11.477 14.300 1.00 74.94 88 THR A C 1
ATOM 698 O O . THR A 1 88 ? -3.137 -10.846 14.020 1.00 74.94 88 THR A O 1
ATOM 701 N N . TYR A 1 89 ? -5.310 -10.872 14.604 1.00 72.12 89 TYR A N 1
ATOM 702 C CA . TYR A 1 89 ? -5.487 -9.418 14.680 1.00 72.12 89 TYR A CA 1
ATOM 703 C C . TYR A 1 89 ? -5.726 -8.903 16.105 1.00 72.12 89 TYR A C 1
ATOM 705 O O . TYR A 1 89 ? -5.806 -7.692 16.303 1.00 72.12 89 TYR A O 1
ATOM 713 N N . VAL A 1 90 ? -5.803 -9.797 17.096 1.00 84.00 90 VAL A N 1
ATOM 714 C CA . VAL A 1 90 ? -6.046 -9.434 18.498 1.00 84.00 90 VAL A CA 1
ATOM 715 C C . VAL A 1 90 ? -4.921 -8.538 19.018 1.00 84.00 90 VAL A C 1
ATOM 717 O O . VAL A 1 90 ? -3.744 -8.877 18.916 1.00 84.00 90 VAL A O 1
ATOM 720 N N . GLY A 1 91 ? -5.289 -7.383 19.570 1.00 85.00 91 GLY A N 1
ATOM 721 C CA . GLY A 1 91 ? -4.386 -6.434 20.219 1.00 85.00 91 GLY A CA 1
ATOM 722 C C . GLY A 1 91 ? -3.491 -5.626 19.280 1.00 85.00 91 GLY A C 1
ATOM 723 O O . GLY A 1 91 ? -2.743 -4.782 19.761 1.00 85.00 91 GLY A O 1
ATOM 724 N N . LYS A 1 92 ? -3.562 -5.834 17.957 1.00 85.19 92 LYS A N 1
ATOM 725 C CA . LYS A 1 92 ? -2.678 -5.146 16.998 1.00 85.19 92 LYS A CA 1
ATOM 726 C C . LYS A 1 92 ? -2.934 -3.645 16.878 1.00 85.19 92 LYS A C 1
ATOM 728 O O . LYS A 1 92 ? -2.027 -2.922 16.485 1.00 85.19 92 LYS A O 1
ATOM 733 N N . ILE A 1 93 ? -4.155 -3.194 17.169 1.00 86.62 93 ILE A N 1
ATOM 734 C CA . ILE A 1 93 ? -4.547 -1.781 17.046 1.00 86.62 93 ILE A CA 1
ATOM 735 C C . ILE A 1 93 ? -4.416 -1.094 18.404 1.00 86.62 93 ILE A C 1
ATOM 737 O O . ILE A 1 93 ? -3.770 -0.060 18.527 1.00 86.62 93 ILE A O 1
ATOM 741 N N . PHE A 1 94 ? -4.999 -1.701 19.435 1.00 93.50 94 PHE A N 1
ATOM 742 C CA . PHE A 1 94 ? -4.821 -1.321 20.832 1.00 93.50 94 PHE A CA 1
ATOM 743 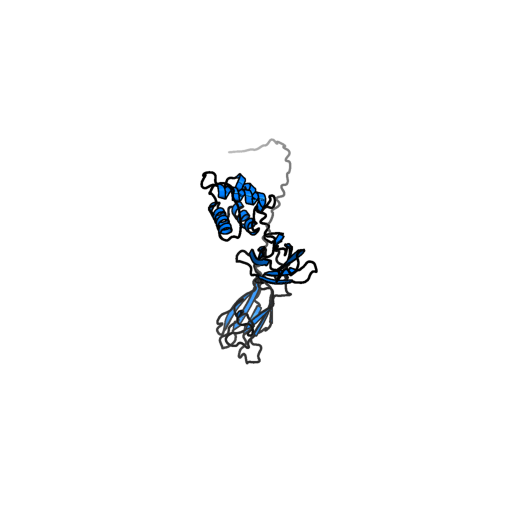C C . PHE A 1 94 ? -5.022 -2.519 21.764 1.00 93.50 94 PHE A C 1
ATOM 745 O O . PHE A 1 94 ? -5.814 -3.431 21.483 1.00 93.50 94 PHE A O 1
ATOM 752 N N . ASP A 1 95 ? -4.331 -2.476 22.900 1.00 95.44 95 ASP A N 1
ATOM 753 C CA . ASP A 1 95 ? -4.457 -3.404 24.019 1.00 95.44 95 ASP A CA 1
ATOM 754 C C . ASP A 1 95 ? -4.211 -2.629 25.316 1.00 95.44 95 ASP A C 1
ATOM 756 O O . ASP A 1 95 ? -3.128 -2.081 25.523 1.00 95.44 95 ASP A O 1
ATOM 760 N N . SER A 1 96 ? -5.216 -2.556 26.187 1.00 96.81 96 SER A N 1
ATOM 761 C CA . SER A 1 96 ? -5.095 -1.833 27.454 1.00 96.81 96 SER A CA 1
ATOM 762 C C . SER A 1 96 ? -4.163 -2.505 28.461 1.00 96.81 96 SER A C 1
ATOM 764 O O . SER A 1 96 ? -3.820 -1.896 29.472 1.00 96.81 96 SER A O 1
ATOM 766 N N . GLY A 1 97 ? -3.843 -3.790 28.268 1.00 94.56 97 GLY A N 1
ATOM 767 C CA . GLY A 1 97 ? -3.384 -4.632 29.369 1.00 94.56 97 GLY A CA 1
ATOM 768 C C . GLY A 1 97 ? -4.455 -4.757 30.462 1.00 94.56 97 GLY A C 1
ATOM 769 O O . GLY A 1 97 ? -5.645 -4.550 30.213 1.00 94.56 97 GLY A O 1
ATOM 770 N N . ILE A 1 98 ? -4.040 -5.119 31.678 1.00 93.94 98 ILE A N 1
ATOM 771 C CA . ILE A 1 98 ? -4.951 -5.298 32.819 1.00 93.94 98 ILE A CA 1
ATOM 772 C C . ILE A 1 98 ? -5.427 -3.940 33.351 1.00 93.94 98 ILE A C 1
ATOM 774 O O . ILE A 1 98 ? -4.623 -3.093 33.733 1.00 93.94 98 ILE A O 1
ATOM 778 N N . ILE A 1 99 ? -6.743 -3.787 33.477 1.00 94.56 99 ILE A N 1
ATOM 779 C CA . ILE A 1 99 ? -7.416 -2.676 34.149 1.00 94.56 99 ILE A CA 1
ATOM 780 C C . ILE A 1 99 ? -7.990 -3.198 35.472 1.00 94.56 99 ILE A C 1
ATOM 782 O O . ILE A 1 99 ? -8.979 -3.936 35.498 1.00 94.56 99 ILE A O 1
ATOM 786 N N . ASN A 1 100 ? -7.361 -2.827 36.587 1.00 94.69 100 ASN A N 1
ATOM 787 C CA . ASN A 1 100 ? -7.828 -3.186 37.932 1.00 94.69 100 ASN A CA 1
ATOM 788 C C . ASN A 1 100 ? -9.123 -2.438 38.318 1.00 94.69 100 ASN A C 1
ATOM 790 O O . ASN A 1 100 ? -9.383 -1.373 37.753 1.00 94.69 100 ASN A O 1
ATOM 794 N N . PRO A 1 101 ? -9.910 -2.942 39.290 1.00 94.94 101 PRO A N 1
ATOM 795 C CA . PRO A 1 101 ? -11.077 -2.236 39.824 1.00 94.94 101 PRO A CA 1
ATOM 796 C C . PRO A 1 101 ? -10.776 -0.774 40.186 1.00 94.94 101 PRO A C 1
ATOM 798 O O . PRO A 1 101 ? -9.751 -0.467 40.802 1.00 94.94 101 PRO A O 1
ATOM 801 N N . GLY A 1 102 ? -11.653 0.137 39.767 1.00 94.94 102 GLY A N 1
ATOM 802 C CA . GLY A 1 102 ? -11.525 1.584 39.956 1.00 94.94 102 GLY A CA 1
ATOM 803 C C . GLY A 1 102 ? -10.441 2.263 39.108 1.00 94.94 102 GLY A C 1
ATOM 804 O O . GLY A 1 102 ? -10.195 3.456 39.2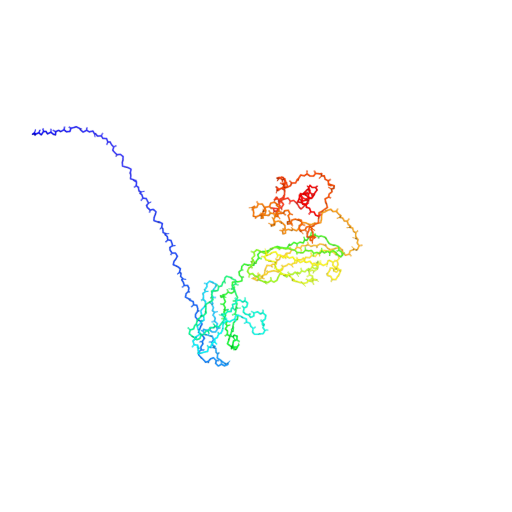89 1.00 94.94 102 GLY A O 1
ATOM 805 N N . LYS A 1 103 ? -9.755 1.538 38.214 1.00 97.56 103 LYS A N 1
ATOM 806 C CA . LYS A 1 103 ? -8.771 2.104 37.275 1.00 97.56 103 LYS A CA 1
ATOM 807 C C . LYS A 1 103 ? -9.377 2.309 35.894 1.00 97.56 103 LYS A C 1
ATOM 809 O O . LYS A 1 103 ? -10.442 1.783 35.576 1.00 97.56 103 LYS A O 1
ATOM 814 N N . SER A 1 104 ? -8.676 3.085 35.076 1.00 97.06 104 SER A N 1
ATOM 815 C CA . SER A 1 104 ? -9.088 3.396 33.717 1.00 97.06 104 SER A CA 1
ATOM 816 C C . SER A 1 104 ? -7.966 3.196 32.705 1.00 97.06 104 SER A C 1
ATOM 818 O O . SER A 1 104 ? -6.786 3.159 33.052 1.00 97.06 104 SER A O 1
ATOM 820 N N . TYR A 1 105 ? -8.368 3.065 31.446 1.00 97.44 105 TYR A N 1
ATOM 821 C CA . TYR A 1 105 ? -7.509 3.087 30.268 1.00 97.44 105 TYR A CA 1
ATOM 822 C C . TYR A 1 105 ? -8.051 4.135 29.301 1.00 97.44 105 TYR A C 1
ATOM 824 O O . TYR A 1 105 ? -9.265 4.215 29.123 1.00 97.44 105 TYR A O 1
ATOM 832 N N . SER A 1 106 ? -7.171 4.909 28.672 1.00 96.75 106 SER A N 1
ATOM 833 C CA . SER A 1 106 ? -7.559 5.899 27.668 1.00 96.75 106 SER A CA 1
ATOM 834 C C . SER A 1 106 ? -6.885 5.614 26.328 1.00 96.75 106 SER A C 1
ATOM 836 O O . SER A 1 106 ? -5.688 5.338 26.285 1.00 96.75 106 SER A O 1
ATOM 838 N N . LEU A 1 107 ? -7.646 5.737 25.241 1.00 95.00 107 LEU A N 1
ATOM 839 C CA . LEU A 1 107 ? -7.184 5.648 23.857 1.00 95.00 107 LEU A CA 1
ATOM 840 C C . LEU A 1 107 ? -7.506 6.957 23.139 1.00 95.00 107 LEU A C 1
ATOM 842 O O . LEU A 1 107 ? -8.675 7.325 23.032 1.00 95.00 107 LEU A O 1
ATOM 846 N N . LYS A 1 108 ? -6.489 7.637 22.609 1.00 92.31 108 LYS A N 1
ATOM 847 C CA . LYS A 1 108 ? -6.698 8.716 21.640 1.00 92.31 108 LYS A CA 1
ATOM 848 C C . LYS A 1 108 ? -6.904 8.093 20.261 1.00 92.31 108 LYS A C 1
ATOM 850 O O . LYS A 1 108 ? -6.043 7.341 19.809 1.00 92.31 108 LYS A O 1
ATOM 855 N N . ILE A 1 109 ? -8.022 8.396 19.607 1.00 88.50 109 ILE A N 1
ATOM 856 C CA . ILE A 1 109 ? -8.301 7.944 18.242 1.00 88.50 109 ILE A CA 1
ATOM 857 C C . ILE A 1 109 ? -7.344 8.672 17.308 1.00 88.50 109 ILE A C 1
ATOM 859 O O . ILE A 1 109 ? -7.431 9.888 17.136 1.00 88.50 109 ILE A O 1
ATOM 863 N N . SER A 1 110 ? -6.394 7.936 16.743 1.00 83.81 110 SER A N 1
ATOM 864 C CA . SER A 1 110 ? -5.414 8.507 15.830 1.00 83.81 110 SER A CA 1
ATOM 865 C C . SER A 1 110 ? -6.009 8.739 14.440 1.00 83.81 110 SER A C 1
ATOM 867 O O . SER A 1 110 ? -7.063 8.209 14.091 1.00 83.81 110 SER A O 1
ATOM 869 N N . GLU A 1 111 ? -5.303 9.496 13.606 1.00 73.94 111 GLU A N 1
ATOM 870 C CA . GLU A 1 111 ? -5.692 9.726 12.208 1.00 73.94 111 GLU A CA 1
ATOM 871 C C . GLU A 1 111 ? -5.674 8.438 11.360 1.00 73.94 111 GLU A C 1
ATOM 873 O O . GLU A 1 111 ? -6.306 8.373 10.309 1.00 73.94 111 GLU A O 1
ATOM 878 N N . GLN A 1 112 ? -5.006 7.377 11.828 1.00 73.88 112 GLN A N 1
ATOM 879 C CA . GLN A 1 112 ? -5.011 6.064 11.169 1.00 73.88 112 GLN A CA 1
ATOM 880 C C . GLN A 1 112 ? -6.245 5.219 11.520 1.00 73.88 112 GLN A C 1
ATOM 882 O O . GLN A 1 112 ? -6.489 4.193 10.884 1.00 73.88 112 GLN A O 1
ATOM 887 N N . MET A 1 113 ? -7.027 5.628 12.523 1.00 80.62 113 MET A N 1
ATOM 888 C CA . MET A 1 113 ? -8.241 4.937 12.944 1.00 80.62 113 MET A CA 1
ATOM 889 C C . MET A 1 113 ? -9.458 5.538 12.233 1.00 80.62 113 MET A C 1
ATOM 891 O O . MET A 1 113 ? -10.018 6.518 12.706 1.00 80.62 113 MET A O 1
ATOM 895 N N . TRP A 1 114 ? -9.850 4.994 11.081 1.00 71.81 114 TRP A N 1
ATOM 896 C CA . TRP A 1 114 ? -10.887 5.581 10.205 1.00 71.81 114 TRP A CA 1
ATOM 897 C C . TRP A 1 114 ? -12.121 4.687 9.990 1.00 71.81 114 TRP A C 1
ATOM 899 O O . TRP A 1 114 ? -12.998 5.024 9.198 1.00 71.81 114 TRP A O 1
ATOM 909 N N . SER A 1 115 ? -12.193 3.538 10.668 1.00 77.94 115 SER A N 1
ATOM 910 C CA . SER A 1 115 ? -13.241 2.527 10.470 1.00 77.94 115 SER A CA 1
ATOM 911 C C . SER A 1 115 ? -13.913 2.108 11.784 1.00 77.94 115 SER A C 1
ATOM 913 O O . SER A 1 115 ? -13.695 2.701 12.840 1.00 77.94 115 SER A O 1
ATOM 915 N N . GLY A 1 116 ? -14.735 1.060 11.714 1.00 84.94 116 GLY A N 1
ATOM 916 C CA . GLY A 1 116 ? -15.291 0.366 12.865 1.00 84.94 116 GLY A CA 1
ATOM 917 C C . GLY A 1 116 ? -14.284 -0.608 13.480 1.00 84.94 116 GLY A C 1
ATOM 918 O O . GLY A 1 116 ? -13.789 -1.508 12.802 1.00 84.94 116 GLY A O 1
ATOM 919 N N . TYR A 1 117 ? -14.019 -0.476 14.777 1.00 88.88 117 TYR A N 1
ATOM 920 C CA . TYR A 1 117 ? -13.129 -1.356 15.530 1.00 88.88 117 TYR A CA 1
ATOM 921 C C . TYR A 1 117 ? -13.906 -2.121 16.595 1.00 88.88 117 TYR A C 1
ATOM 923 O O . TYR A 1 117 ? -14.419 -1.536 17.551 1.00 88.88 117 TYR A O 1
ATOM 931 N N . TYR A 1 118 ? -13.957 -3.442 16.444 1.00 92.19 118 TYR A N 1
ATOM 932 C CA . TYR A 1 118 ? -14.408 -4.332 17.507 1.00 92.19 118 TYR A CA 1
ATOM 933 C C . TYR A 1 118 ? -13.311 -4.508 18.553 1.00 92.19 118 TYR A C 1
ATOM 935 O O . TYR A 1 118 ? -12.117 -4.543 18.236 1.00 92.19 118 TYR A O 1
ATOM 943 N N . TYR A 1 119 ? -13.728 -4.624 19.806 1.00 94.25 119 TYR A N 1
ATOM 944 C CA . TYR A 1 119 ? -12.851 -4.926 20.924 1.00 94.25 119 TYR A CA 1
ATOM 945 C C . TYR A 1 119 ? -13.556 -5.813 21.940 1.00 94.25 119 TYR A C 1
ATOM 947 O O . TYR A 1 119 ? -14.786 -5.884 21.989 1.00 94.25 119 TYR A O 1
ATOM 955 N N . PHE A 1 120 ? -12.764 -6.495 22.759 1.00 92.31 120 PHE A N 1
ATOM 956 C CA . PHE A 1 120 ? -13.261 -7.418 23.767 1.00 92.31 120 PHE A CA 1
ATOM 957 C C . PHE A 1 120 ? -12.346 -7.480 24.996 1.00 92.31 120 PHE A C 1
ATOM 959 O O . PHE A 1 120 ? -11.237 -6.938 24.993 1.00 92.31 120 PHE A O 1
ATOM 966 N N . CYS A 1 121 ? -12.813 -8.143 26.057 1.00 91.44 121 CYS A N 1
ATOM 967 C CA . CYS A 1 121 ? -11.986 -8.476 27.215 1.00 91.44 121 CYS A CA 1
ATOM 968 C C . CYS A 1 121 ? -11.341 -9.859 27.036 1.00 91.44 121 CYS A C 1
ATOM 970 O O . CYS A 1 121 ? -12.042 -10.860 26.948 1.00 91.44 121 CYS A O 1
ATOM 972 N N . LYS A 1 122 ? -10.008 -9.959 27.062 1.00 89.50 122 LYS A N 1
ATOM 973 C CA . LYS A 1 122 ? -9.276 -11.238 26.970 1.00 89.50 122 LYS A CA 1
ATOM 974 C C . LYS A 1 122 ? -9.586 -12.217 28.110 1.00 89.50 122 LYS A C 1
ATOM 976 O O . LYS A 1 122 ? -9.502 -13.421 27.905 1.00 89.50 122 LYS A O 1
ATOM 981 N N . ILE A 1 123 ? -9.918 -11.707 29.299 1.00 87.12 123 ILE A N 1
ATOM 982 C CA . ILE A 1 123 ? -10.266 -12.523 30.480 1.00 87.12 123 ILE A CA 1
ATOM 983 C C . ILE A 1 123 ? -11.713 -13.027 30.376 1.00 87.12 123 ILE A C 1
ATOM 98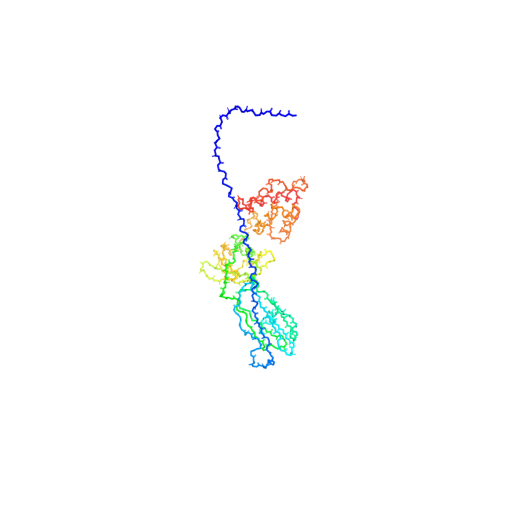5 O O . ILE A 1 123 ? -12.016 -14.152 30.764 1.00 87.12 123 ILE A O 1
ATOM 989 N N . HIS A 1 124 ? -12.590 -12.203 29.799 1.00 83.50 124 HIS A N 1
ATOM 990 C CA . HIS A 1 124 ? -14.024 -12.451 29.669 1.00 83.50 124 HIS A CA 1
ATOM 991 C C . HIS A 1 124 ? -14.455 -12.230 28.206 1.00 83.50 124 HIS A C 1
ATOM 993 O O . HIS A 1 124 ? -15.047 -11.193 27.893 1.00 83.50 124 HIS A O 1
ATOM 999 N N . PRO A 1 125 ? -14.150 -13.166 27.283 1.00 84.44 125 PRO A N 1
ATOM 1000 C CA . PRO A 1 125 ? -14.259 -12.926 25.838 1.00 84.44 125 PRO A CA 1
ATOM 1001 C C . PRO A 1 125 ? -15.653 -12.550 25.322 1.00 84.44 125 PRO A C 1
ATOM 1003 O O . PRO A 1 125 ? -15.767 -11.939 24.265 1.00 84.44 125 PRO A O 1
ATOM 1006 N N . TRP A 1 126 ? -16.711 -12.877 26.071 1.00 82.56 126 TRP A N 1
ATOM 1007 C CA . TRP A 1 126 ? -18.092 -12.491 25.754 1.00 82.56 126 TRP A CA 1
ATOM 1008 C C . TRP A 1 126 ? -18.349 -10.983 25.886 1.00 82.56 126 TRP A C 1
ATOM 1010 O O . TRP A 1 126 ? -19.289 -10.461 25.287 1.00 82.56 126 TRP A O 1
ATOM 1020 N N . MET A 1 127 ? -17.526 -10.264 26.653 1.00 87.12 127 MET A N 1
ATOM 1021 C CA . MET A 1 127 ? -17.614 -8.813 26.771 1.00 87.12 127 MET A CA 1
ATOM 1022 C C . MET A 1 127 ? -17.074 -8.181 25.494 1.00 87.12 127 MET A C 1
ATOM 1024 O O . MET A 1 127 ? -15.862 -8.145 25.295 1.00 87.12 127 MET A O 1
ATOM 1028 N N . THR A 1 128 ? -17.965 -7.669 24.650 1.00 89.50 128 THR A N 1
ATOM 1029 C CA . THR A 1 128 ? -17.615 -7.042 23.371 1.00 89.50 128 THR A CA 1
ATOM 1030 C C . THR A 1 128 ? -18.117 -5.607 23.305 1.00 89.50 128 THR A C 1
ATOM 1032 O O . THR A 1 128 ? -19.104 -5.239 23.948 1.00 89.50 128 THR A O 1
ATOM 1035 N N . GLY A 1 129 ? -17.405 -4.783 22.549 1.00 91.81 129 GLY A N 1
ATOM 1036 C CA . GLY A 1 129 ? -17.809 -3.427 22.221 1.00 91.81 129 GLY A CA 1
ATOM 1037 C C . GLY A 1 129 ? -17.331 -3.038 20.829 1.00 91.81 129 GLY A C 1
ATOM 1038 O O . GLY A 1 129 ? -16.512 -3.728 20.212 1.00 91.81 129 GLY A O 1
ATOM 1039 N N . LYS A 1 130 ? -17.863 -1.925 20.331 1.00 91.94 130 LYS A N 1
ATOM 1040 C CA . LYS A 1 130 ? -17.543 -1.370 19.019 1.00 91.94 130 LYS A CA 1
ATOM 1041 C C . LYS A 1 130 ? -17.227 0.117 19.141 1.00 91.94 130 LYS A C 1
ATOM 1043 O O . LYS A 1 130 ? -17.924 0.862 19.825 1.00 91.94 130 LYS A O 1
ATOM 1048 N N . ILE A 1 131 ? -16.171 0.548 18.469 1.00 91.50 131 ILE A N 1
ATOM 1049 C CA . ILE A 1 131 ? -15.904 1.959 18.196 1.00 91.50 131 ILE A CA 1
ATOM 1050 C C . ILE A 1 131 ? -16.227 2.166 16.724 1.00 91.50 131 ILE A C 1
ATOM 1052 O O . ILE A 1 131 ? -15.596 1.545 15.878 1.00 91.50 131 ILE A O 1
ATOM 1056 N N . ASP A 1 132 ? -17.208 2.996 16.420 1.00 87.62 132 ASP A N 1
ATOM 1057 C CA . ASP A 1 132 ? -17.508 3.473 15.079 1.00 87.62 132 ASP A CA 1
ATOM 1058 C C . ASP A 1 132 ? -16.874 4.855 14.907 1.00 87.62 132 ASP A C 1
ATOM 1060 O O . ASP A 1 132 ? -17.270 5.813 15.574 1.00 87.62 132 ASP A O 1
ATOM 1064 N N . VAL A 1 133 ? -15.828 4.960 14.084 1.00 84.00 133 VAL A N 1
ATOM 1065 C CA . VAL A 1 133 ? -15.112 6.229 13.919 1.00 84.00 133 VAL A CA 1
ATOM 1066 C C . VAL A 1 133 ? -15.767 7.082 12.825 1.00 84.00 133 VAL A C 1
ATOM 1068 O O . VAL A 1 133 ? -15.286 7.131 11.696 1.00 84.00 133 VAL A O 1
ATOM 1071 N N . GLY A 1 134 ? -16.864 7.767 13.178 1.00 66.75 134 GLY A N 1
ATOM 1072 C CA . GLY A 1 134 ? -17.595 8.722 12.328 1.00 66.75 134 GLY A CA 1
ATOM 1073 C C . GLY A 1 134 ? -18.188 8.133 11.032 1.00 66.75 134 GLY A C 1
ATOM 1074 O O . GLY A 1 134 ? -18.012 6.952 10.746 1.00 66.75 134 GLY A O 1
ATOM 1075 N N . PRO A 1 135 ? -18.911 8.929 10.210 1.00 53.31 135 PRO A N 1
ATOM 1076 C CA . PRO A 1 135 ? -19.260 8.483 8.862 1.00 53.31 135 PRO A CA 1
ATOM 1077 C C . PRO A 1 135 ? -17.945 8.193 8.157 1.00 53.31 135 PRO A C 1
ATOM 1079 O O . PRO A 1 135 ? -17.122 9.104 8.131 1.00 53.31 135 PRO A O 1
ATOM 1082 N N . ALA A 1 136 ? -17.755 6.962 7.660 1.00 52.78 136 ALA A N 1
ATOM 1083 C CA . ALA A 1 136 ? -16.521 6.508 7.026 1.00 52.78 136 ALA A CA 1
ATOM 1084 C C . ALA A 1 136 ? -15.932 7.646 6.193 1.00 52.78 136 ALA A C 1
ATOM 1086 O O . ALA A 1 136 ? -16.377 7.910 5.072 1.00 52.78 136 ALA A O 1
ATOM 1087 N N . TYR A 1 137 ? -14.967 8.369 6.765 1.00 50.09 137 TYR A N 1
ATOM 1088 C CA . TYR A 1 137 ? -14.156 9.269 5.987 1.00 50.09 137 TYR A CA 1
ATOM 1089 C C . TYR A 1 137 ? -13.276 8.297 5.237 1.00 50.09 137 TYR A C 1
ATOM 1091 O O . TYR A 1 137 ? -12.222 7.896 5.716 1.00 50.09 137 TYR A O 1
ATOM 1099 N N . LEU A 1 138 ? -13.791 7.841 4.090 1.00 52.56 138 LEU A N 1
ATOM 1100 C CA . LEU A 1 138 ? -13.035 7.040 3.143 1.00 52.56 138 LEU A CA 1
ATOM 1101 C C . LEU A 1 138 ? -11.694 7.766 2.917 1.00 52.56 138 LEU A C 1
ATOM 1103 O O . LEU A 1 138 ? -10.639 7.158 2.865 1.00 52.56 138 LEU A O 1
ATOM 1107 N N . GLY A 1 139 ? -11.711 9.096 2.960 1.00 57.62 139 GLY A N 1
ATOM 1108 C CA . GLY A 1 139 ? -10.528 9.901 2.776 1.00 57.62 139 GLY A CA 1
ATOM 1109 C C . GLY A 1 139 ? -10.199 10.002 1.305 1.00 57.62 139 GLY A C 1
ATOM 1110 O O . GLY A 1 139 ? -10.997 9.639 0.438 1.00 57.62 139 GLY A O 1
ATOM 1111 N N . ILE A 1 140 ? -9.036 10.569 1.026 1.00 62.47 140 ILE A N 1
ATOM 1112 C CA . ILE A 1 140 ? -8.512 10.625 -0.331 1.00 62.47 140 ILE A CA 1
ATOM 1113 C C . ILE A 1 140 ? -7.893 9.271 -0.666 1.00 62.47 140 ILE A C 1
ATOM 1115 O O . ILE A 1 140 ? -7.143 8.710 0.138 1.00 62.47 140 ILE A O 1
ATOM 1119 N N . SER A 1 141 ? -8.216 8.742 -1.845 1.00 71.69 141 SER A N 1
ATOM 1120 C CA . SER A 1 141 ? -7.531 7.558 -2.346 1.00 71.69 141 SER A CA 1
ATOM 1121 C C . SER A 1 141 ? -6.027 7.847 -2.427 1.00 71.69 141 SER A C 1
ATOM 1123 O O . SER A 1 141 ? -5.643 8.943 -2.848 1.00 71.69 141 SER A O 1
ATOM 1125 N N . PRO A 1 142 ? -5.168 6.922 -1.968 1.00 80.88 142 PRO A N 1
ATOM 1126 C CA . PRO A 1 142 ? -3.727 7.133 -1.953 1.00 80.88 142 PRO A CA 1
ATOM 1127 C C . PRO A 1 142 ? -3.213 7.327 -3.378 1.00 80.88 142 PRO A C 1
ATOM 1129 O O . PRO A 1 142 ? -3.422 6.467 -4.230 1.00 80.88 142 PRO A O 1
ATOM 1132 N N . ASP A 1 143 ? -2.542 8.439 -3.652 1.00 83.06 143 ASP A N 1
ATOM 1133 C CA . ASP A 1 143 ? -1.939 8.634 -4.966 1.00 83.06 143 ASP A CA 1
ATOM 1134 C C . ASP A 1 143 ? -0.739 7.695 -5.135 1.00 83.06 143 ASP A C 1
ATOM 1136 O O . ASP A 1 143 ? 0.099 7.566 -4.237 1.00 83.06 143 ASP A O 1
ATOM 1140 N N . PHE A 1 144 ? -0.680 7.001 -6.265 1.00 88.25 144 PHE A N 1
ATOM 1141 C CA . PHE A 1 144 ? 0.460 6.183 -6.655 1.00 88.25 144 PHE A CA 1
ATOM 1142 C C . PHE A 1 144 ? 0.437 5.979 -8.166 1.00 88.25 144 PHE A C 1
ATOM 1144 O O . PHE A 1 144 ? -0.584 6.190 -8.814 1.00 88.25 144 PHE A O 1
ATOM 1151 N N . ASN A 1 145 ? 1.558 5.536 -8.723 1.00 87.12 145 ASN A N 1
ATOM 1152 C CA . ASN A 1 145 ? 1.658 5.087 -10.108 1.00 87.12 145 ASN A CA 1
ATOM 1153 C C . ASN A 1 145 ? 2.421 3.764 -10.150 1.00 87.12 145 ASN A C 1
ATOM 1155 O O . ASN A 1 145 ? 3.161 3.441 -9.216 1.00 87.12 145 ASN A O 1
ATOM 1159 N N . ILE A 1 146 ? 2.211 2.993 -11.217 1.00 92.38 146 ILE A N 1
ATOM 1160 C CA . ILE A 1 146 ? 2.980 1.777 -11.482 1.00 92.38 146 ILE A CA 1
ATOM 1161 C C . ILE A 1 146 ? 3.753 1.910 -12.774 1.00 92.38 146 ILE A C 1
ATOM 1163 O O . ILE A 1 146 ? 3.313 2.567 -13.716 1.00 92.38 146 ILE A O 1
ATOM 1167 N N . GLU A 1 147 ? 4.862 1.194 -12.825 1.00 86.94 147 GLU A N 1
ATOM 1168 C CA . GLU A 1 147 ? 5.695 1.072 -14.004 1.00 86.94 147 GLU A CA 1
ATOM 1169 C C . GLU A 1 147 ? 6.239 -0.347 -14.118 1.00 86.94 147 GLU A C 1
ATOM 1171 O O . GLU A 1 147 ? 6.227 -1.121 -13.154 1.00 86.94 147 GLU A O 1
ATOM 1176 N N . THR A 1 148 ? 6.714 -0.679 -15.313 1.00 87.81 148 THR A N 1
ATOM 1177 C CA . THR A 1 148 ? 7.364 -1.950 -15.616 1.00 87.81 148 THR A CA 1
ATOM 1178 C C . THR A 1 148 ? 8.797 -1.731 -16.065 1.00 87.81 148 THR A C 1
ATOM 1180 O O . THR A 1 148 ? 9.124 -0.674 -16.602 1.00 87.81 148 THR A O 1
ATOM 1183 N N . ASP A 1 149 ? 9.641 -2.750 -15.902 1.00 78.25 149 ASP A N 1
ATOM 1184 C CA . ASP A 1 149 ? 11.036 -2.673 -16.333 1.00 78.25 149 ASP A CA 1
ATOM 1185 C C . ASP A 1 149 ? 11.204 -2.495 -17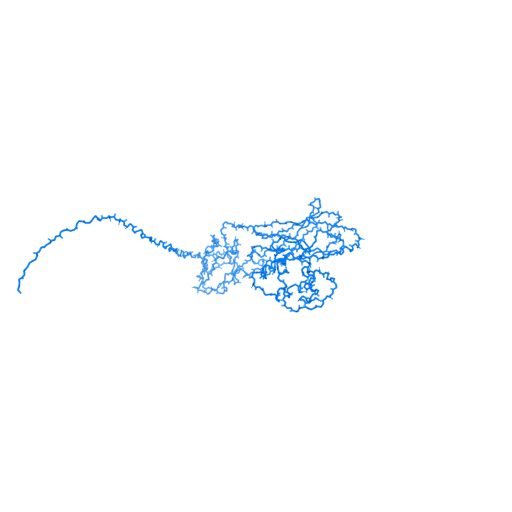.846 1.00 78.25 149 ASP A C 1
ATOM 1187 O O . ASP A 1 149 ? 12.141 -1.877 -18.339 1.00 78.25 149 ASP A O 1
ATOM 1191 N N . ARG A 1 150 ? 10.278 -3.027 -18.633 1.00 83.00 150 ARG A N 1
ATOM 1192 C CA . ARG A 1 150 ? 10.311 -2.933 -20.088 1.00 83.00 150 ARG A CA 1
ATOM 1193 C C . ARG A 1 150 ? 8.897 -2.726 -20.610 1.00 83.00 150 ARG A C 1
ATOM 1195 O O . ARG A 1 150 ? 7.903 -2.934 -19.914 1.00 83.00 150 ARG A O 1
ATOM 1202 N N . LYS A 1 151 ? 8.803 -2.298 -21.867 1.00 86.94 151 LYS A N 1
ATOM 1203 C CA . LYS A 1 151 ? 7.527 -2.238 -22.599 1.00 86.94 151 LYS A CA 1
ATOM 1204 C C . LYS A 1 151 ? 7.266 -3.500 -23.416 1.00 86.94 151 LYS A C 1
ATOM 1206 O O . LYS A 1 151 ? 6.120 -3.754 -23.762 1.00 86.94 151 LYS A O 1
ATOM 1211 N N . TYR A 1 152 ? 8.304 -4.280 -23.712 1.00 88.00 152 TYR A N 1
ATOM 1212 C CA . TYR A 1 152 ? 8.245 -5.448 -24.586 1.00 88.00 152 TYR A CA 1
ATOM 1213 C C . TYR A 1 152 ? 8.898 -6.645 -23.898 1.00 88.00 152 TYR A C 1
ATOM 1215 O O . TYR A 1 152 ? 10.003 -6.512 -23.377 1.00 88.00 152 TYR A O 1
ATOM 1223 N N . TYR A 1 153 ? 8.226 -7.795 -23.924 1.00 88.06 153 TYR A N 1
ATOM 1224 C CA . TYR A 1 153 ? 8.677 -9.027 -23.276 1.00 88.06 153 TYR A CA 1
ATOM 1225 C C . TYR A 1 153 ? 8.507 -10.236 -24.197 1.00 88.06 153 TYR A C 1
ATOM 1227 O O . TYR A 1 153 ? 7.530 -10.330 -24.943 1.00 88.06 153 TYR A O 1
ATOM 1235 N N . ALA A 1 154 ? 9.435 -11.180 -24.115 1.00 89.00 154 ALA A N 1
ATOM 1236 C CA . ALA A 1 154 ? 9.400 -12.483 -24.762 1.00 89.00 154 ALA A CA 1
ATOM 1237 C C . ALA A 1 154 ? 9.125 -13.612 -23.750 1.00 89.00 154 ALA A C 1
ATOM 1239 O O . ALA A 1 154 ? 9.200 -13.424 -22.536 1.00 89.00 154 ALA A O 1
ATOM 1240 N N . GLU A 1 155 ? 8.801 -14.810 -24.241 1.00 88.00 155 GLU A N 1
ATOM 1241 C CA . GLU A 1 155 ? 8.640 -15.994 -23.382 1.00 88.00 155 GLU A CA 1
ATOM 1242 C C . GLU A 1 155 ? 9.914 -16.252 -22.553 1.00 88.00 155 GLU A C 1
ATOM 1244 O O . GLU A 1 155 ? 11.018 -16.344 -23.087 1.00 88.00 155 GLU A O 1
ATOM 1249 N N . GLY A 1 156 ? 9.749 -16.406 -21.238 1.00 85.12 156 GLY A N 1
ATOM 1250 C CA . GLY A 1 156 ? 10.825 -16.640 -20.271 1.00 85.12 156 GLY A CA 1
ATOM 1251 C C . GLY A 1 156 ? 11.381 -15.375 -19.608 1.00 85.12 156 GLY A C 1
ATOM 1252 O O . GLY A 1 156 ? 12.063 -15.481 -18.576 1.00 85.12 156 GLY A O 1
ATOM 1253 N N . ASP A 1 157 ? 11.053 -14.192 -20.136 1.00 86.19 157 ASP A N 1
ATOM 1254 C CA . ASP A 1 157 ? 11.434 -12.925 -19.521 1.00 86.19 157 ASP A CA 1
ATOM 1255 C C . ASP A 1 157 ? 10.884 -12.795 -18.097 1.00 86.19 157 ASP A C 1
ATOM 1257 O O . ASP A 1 157 ? 9.836 -13.339 -17.745 1.00 86.19 157 ASP A O 1
ATOM 1261 N N . SER A 1 158 ? 11.600 -12.050 -17.261 1.00 85.25 158 SER A N 1
ATOM 1262 C CA . SER A 1 158 ? 11.038 -11.521 -16.020 1.00 85.25 158 SER A CA 1
ATOM 1263 C C . SER A 1 158 ? 10.395 -10.166 -16.302 1.00 85.25 158 SER A C 1
ATOM 1265 O O . SER A 1 158 ? 11.036 -9.296 -16.887 1.00 85.25 158 SER A O 1
ATOM 1267 N N . ILE A 1 159 ? 9.142 -10.010 -15.881 1.00 88.06 159 ILE A N 1
ATOM 1268 C CA . ILE A 1 159 ? 8.415 -8.742 -15.825 1.00 88.06 159 ILE A CA 1
ATOM 1269 C C . ILE A 1 159 ? 8.495 -8.259 -14.384 1.00 88.06 159 ILE A C 1
ATOM 1271 O O . ILE A 1 159 ? 8.073 -8.965 -13.466 1.00 88.06 159 ILE A O 1
ATOM 1275 N N . ARG A 1 160 ? 9.021 -7.057 -14.185 1.00 88.56 160 ARG A N 1
ATOM 1276 C CA . ARG A 1 160 ? 9.157 -6.421 -12.878 1.00 88.56 160 ARG A CA 1
ATOM 1277 C C . ARG A 1 160 ? 8.273 -5.192 -12.838 1.00 88.56 160 ARG A C 1
ATOM 1279 O O . ARG A 1 160 ? 8.423 -4.295 -13.657 1.00 88.56 160 ARG A O 1
ATOM 1286 N N . ILE A 1 161 ? 7.349 -5.171 -11.891 1.00 92.69 161 ILE A N 1
ATOM 1287 C CA . ILE A 1 161 ? 6.382 -4.101 -11.668 1.00 92.69 161 ILE A CA 1
ATOM 1288 C C . ILE A 1 161 ? 6.783 -3.385 -10.382 1.00 92.69 161 ILE A C 1
ATOM 1290 O O . ILE A 1 161 ? 7.017 -4.030 -9.358 1.00 92.69 161 ILE A O 1
ATOM 1294 N N . SER A 1 162 ? 6.856 -2.058 -10.420 1.00 89.12 162 SER A N 1
ATOM 1295 C CA . SER A 1 162 ? 7.215 -1.258 -9.248 1.00 89.12 162 SER A CA 1
ATOM 1296 C C . SER A 1 162 ? 6.443 0.054 -9.184 1.00 89.12 162 SER A C 1
ATOM 1298 O O . SER A 1 162 ? 5.835 0.481 -10.166 1.00 89.12 162 SER A O 1
ATOM 1300 N N . GLY A 1 163 ? 6.445 0.672 -8.009 1.00 88.00 163 GLY A N 1
ATOM 1301 C CA . GLY A 1 163 ? 5.825 1.968 -7.770 1.00 88.00 163 GLY A CA 1
ATOM 1302 C C . GLY A 1 163 ? 6.048 2.438 -6.338 1.00 88.00 163 GLY A C 1
ATOM 1303 O O . GLY A 1 163 ? 6.585 1.703 -5.508 1.00 88.00 163 GLY A O 1
ATOM 1304 N N . ILE A 1 164 ? 5.638 3.673 -6.055 1.00 85.81 164 ILE A N 1
ATOM 1305 C CA . ILE A 1 164 ? 5.690 4.290 -4.725 1.00 85.81 164 ILE A CA 1
ATOM 1306 C C . ILE A 1 164 ? 4.308 4.835 -4.403 1.00 85.81 164 ILE A C 1
ATOM 1308 O O . ILE A 1 164 ? 3.675 5.461 -5.255 1.00 85.81 164 ILE A O 1
ATOM 1312 N N . VAL A 1 165 ? 3.852 4.600 -3.177 1.00 86.81 165 VAL A N 1
ATOM 1313 C CA . VAL A 1 165 ? 2.568 5.095 -2.688 1.00 86.81 165 VAL A CA 1
ATOM 1314 C C . VAL A 1 165 ? 2.772 6.345 -1.827 1.00 86.81 165 VAL A C 1
ATOM 1316 O O . VAL A 1 165 ? 3.507 6.312 -0.845 1.00 86.81 165 VAL A O 1
ATOM 1319 N N . ASN A 1 166 ? 2.056 7.429 -2.140 1.00 74.94 166 ASN A N 1
ATOM 1320 C CA . ASN A 1 166 ? 2.154 8.722 -1.449 1.00 74.94 166 ASN A CA 1
ATOM 1321 C C . ASN A 1 166 ? 1.359 8.816 -0.126 1.00 74.94 166 ASN A C 1
ATOM 1323 O O . ASN A 1 166 ? 1.192 9.907 0.415 1.00 74.94 166 ASN A O 1
ATOM 1327 N N . ASN A 1 167 ? 0.850 7.710 0.428 1.00 67.12 167 ASN A N 1
ATOM 1328 C CA . ASN A 1 167 ? 0.123 7.722 1.702 1.00 67.12 167 ASN A CA 1
ATOM 1329 C C . ASN A 1 167 ? 0.342 6.414 2.470 1.00 67.12 167 ASN A C 1
ATOM 1331 O O . ASN A 1 167 ? 0.130 5.323 1.950 1.00 67.12 167 ASN A O 1
ATOM 1335 N N . THR A 1 168 ? 0.775 6.547 3.717 1.00 58.28 168 THR A N 1
ATOM 1336 C CA . THR A 1 168 ? 1.608 5.556 4.409 1.00 58.28 168 THR A CA 1
ATOM 1337 C C . THR A 1 168 ? 0.895 4.860 5.561 1.00 58.28 168 THR A C 1
ATOM 1339 O O . THR A 1 168 ? 1.386 3.880 6.116 1.00 58.28 168 THR A O 1
ATOM 1342 N N . TYR A 1 169 ? -0.294 5.338 5.925 1.00 58.31 169 TYR A N 1
ATOM 1343 C CA . TYR A 1 169 ? -1.043 4.802 7.059 1.00 58.31 169 TYR A CA 1
ATOM 1344 C C . TYR A 1 169 ? -1.883 3.567 6.714 1.00 58.31 169 TYR A C 1
ATOM 1346 O O . TYR A 1 169 ? -2.519 2.986 7.595 1.00 58.31 169 TYR A O 1
ATOM 1354 N N . GLN A 1 170 ? -1.905 3.156 5.443 1.00 64.00 170 GLN A N 1
ATOM 1355 C CA . GLN A 1 170 ? -2.676 2.009 4.981 1.00 64.00 170 GLN A CA 1
ATOM 1356 C C . GLN A 1 170 ? -1.770 0.784 4.818 1.00 64.00 170 GLN A C 1
ATOM 1358 O O . GLN A 1 170 ? -0.775 0.805 4.105 1.00 64.00 170 GLN A O 1
ATOM 1363 N N . ILE A 1 171 ? -2.140 -0.318 5.469 1.00 62.88 171 ILE A N 1
ATOM 1364 C CA . ILE A 1 171 ? -1.393 -1.590 5.438 1.00 62.88 171 ILE A CA 1
ATOM 1365 C C . ILE A 1 171 ? -1.997 -2.606 4.457 1.00 62.88 171 ILE A C 1
ATOM 1367 O O . ILE A 1 171 ? -1.808 -3.815 4.601 1.00 62.88 171 ILE A O 1
ATOM 1371 N N . THR A 1 172 ? -2.794 -2.145 3.489 1.00 78.56 172 THR A N 1
ATOM 1372 C CA . THR A 1 172 ? -3.366 -3.035 2.473 1.00 78.56 172 THR A CA 1
ATOM 1373 C C . THR A 1 172 ? -2.279 -3.468 1.492 1.00 78.56 172 THR A C 1
ATOM 1375 O O . THR A 1 172 ? -1.491 -2.622 1.073 1.00 78.56 172 THR A O 1
ATOM 1378 N N . PRO A 1 173 ? -2.246 -4.738 1.066 1.00 87.50 173 PRO A N 1
ATOM 1379 C CA . PRO A 1 173 ? -1.355 -5.141 -0.010 1.00 87.50 173 PRO A CA 1
ATOM 1380 C C . PRO A 1 173 ? -1.740 -4.440 -1.324 1.00 87.50 173 PRO A C 1
ATOM 1382 O O . PRO A 1 173 ? -2.921 -4.197 -1.584 1.00 87.50 173 PRO A O 1
ATOM 1385 N N . VAL A 1 174 ? -0.747 -4.154 -2.162 1.00 91.69 174 VAL A N 1
ATOM 1386 C CA . VAL A 1 174 ? -0.928 -3.740 -3.557 1.00 91.69 174 VAL A CA 1
ATOM 1387 C C . VAL A 1 174 ? -1.397 -4.956 -4.346 1.00 91.69 174 VAL A C 1
ATOM 1389 O O . VAL A 1 174 ? -0.733 -5.990 -4.354 1.00 91.69 174 VAL A O 1
ATOM 1392 N N . ILE A 1 175 ? -2.543 -4.852 -5.006 1.00 95.38 175 ILE A N 1
ATOM 1393 C CA . ILE A 1 175 ? -3.096 -5.909 -5.857 1.00 95.38 175 ILE A CA 1
ATOM 1394 C C . ILE A 1 175 ? -2.599 -5.686 -7.282 1.00 95.38 175 ILE A C 1
ATOM 1396 O O . ILE A 1 175 ? -2.727 -4.577 -7.788 1.00 95.38 175 ILE A O 1
ATOM 1400 N N . ILE A 1 176 ? -2.100 -6.736 -7.934 1.00 97.50 176 ILE A N 1
ATOM 1401 C CA . ILE A 1 176 ? -1.650 -6.741 -9.328 1.00 97.50 176 ILE A CA 1
ATOM 1402 C C . ILE A 1 176 ? -2.645 -7.539 -10.170 1.00 97.50 176 ILE A C 1
ATOM 1404 O O . ILE A 1 176 ? -2.946 -8.692 -9.864 1.00 97.50 176 ILE A O 1
ATOM 1408 N N . GLN A 1 177 ? -3.142 -6.940 -11.247 1.00 98.00 177 GLN A N 1
ATOM 1409 C CA . GLN A 1 177 ? -4.055 -7.561 -12.204 1.00 98.00 177 GLN A CA 1
ATOM 1410 C C . GLN A 1 177 ? -3.506 -7.418 -13.617 1.00 98.00 177 GLN A C 1
ATOM 1412 O O . GLN A 1 177 ? -3.101 -6.329 -14.011 1.00 98.00 177 GLN A O 1
ATOM 1417 N N . ILE A 1 178 ? -3.543 -8.486 -14.412 1.00 97.69 178 ILE A N 1
ATOM 1418 C CA . ILE A 1 178 ? -3.135 -8.430 -15.822 1.00 97.69 178 ILE A CA 1
ATOM 1419 C C . ILE A 1 178 ? -4.317 -8.814 -16.696 1.00 97.69 178 ILE A C 1
ATOM 1421 O O . ILE A 1 178 ? -4.957 -9.847 -16.479 1.00 97.69 178 ILE A O 1
ATOM 1425 N N . PHE A 1 179 ? -4.591 -7.975 -17.689 1.00 95.81 179 PHE A N 1
ATOM 1426 C CA . PHE A 1 179 ? -5.662 -8.148 -18.656 1.00 95.81 179 PHE A CA 1
ATOM 1427 C C . PHE A 1 179 ? -5.095 -8.336 -20.059 1.00 95.81 179 PHE A C 1
ATOM 1429 O O . PHE A 1 179 ? -4.173 -7.621 -20.457 1.00 95.81 179 PHE A O 1
ATOM 1436 N N . ASP A 1 180 ? -5.671 -9.269 -20.814 1.00 93.00 180 ASP A N 1
ATOM 1437 C CA . ASP A 1 180 ? -5.382 -9.415 -22.242 1.00 93.00 180 ASP A CA 1
ATOM 1438 C C . ASP A 1 180 ? -6.048 -8.304 -23.085 1.00 93.00 180 ASP A C 1
ATOM 1440 O O . ASP A 1 180 ? -6.840 -7.490 -22.593 1.00 93.00 180 ASP A O 1
ATOM 1444 N N . ASN A 1 181 ? -5.764 -8.282 -24.389 1.00 90.50 181 ASN A N 1
ATOM 1445 C CA . ASN A 1 181 ? -6.344 -7.322 -25.337 1.00 90.50 181 ASN A CA 1
ATOM 1446 C C . ASN A 1 181 ? -7.879 -7.413 -25.488 1.00 90.50 181 ASN A C 1
ATOM 1448 O O . ASN A 1 181 ? -8.514 -6.472 -25.967 1.00 90.50 181 ASN A O 1
ATOM 1452 N N . LYS A 1 182 ? -8.493 -8.519 -25.053 1.00 91.94 182 LYS A N 1
ATOM 1453 C CA . LYS A 1 182 ? -9.947 -8.725 -25.000 1.00 91.94 182 LYS A CA 1
ATOM 1454 C C . LYS A 1 182 ? -10.537 -8.325 -23.645 1.00 91.94 182 LYS A C 1
ATOM 1456 O O . LYS A 1 182 ? -11.744 -8.462 -23.457 1.00 91.94 182 LYS A O 1
ATOM 1461 N N . ARG A 1 183 ? -9.719 -7.772 -22.741 1.00 89.81 183 ARG A N 1
ATOM 1462 C CA . ARG A 1 183 ? -10.068 -7.357 -21.373 1.00 89.81 183 ARG A CA 1
ATOM 1463 C C . ARG A 1 183 ? -10.423 -8.521 -20.443 1.00 89.81 183 ARG A C 1
ATOM 1465 O O . ARG A 1 183 ? -11.086 -8.301 -19.431 1.00 89.81 183 ARG A O 1
ATOM 1472 N N . ASN A 1 184 ? -9.974 -9.739 -20.739 1.00 90.88 184 ASN A N 1
ATOM 1473 C CA . ASN A 1 184 ? -10.086 -10.852 -19.798 1.00 90.88 184 ASN A CA 1
ATOM 1474 C C . ASN A 1 184 ? -8.987 -10.739 -18.742 1.00 90.88 184 ASN A C 1
ATOM 1476 O O . ASN A 1 184 ? -7.829 -10.507 -19.084 1.00 90.88 184 ASN A O 1
ATOM 1480 N N . LEU A 1 185 ? -9.338 -10.948 -17.472 1.00 92.44 185 LEU A N 1
ATOM 1481 C CA . LEU A 1 185 ? -8.361 -11.081 -16.394 1.00 92.44 185 LEU A CA 1
ATOM 1482 C C . LEU A 1 185 ? -7.604 -12.404 -16.571 1.00 92.44 185 LEU A C 1
ATOM 1484 O O . LEU A 1 185 ? -8.201 -13.476 -16.469 1.00 92.44 185 LEU A O 1
ATOM 1488 N N . VAL A 1 186 ? -6.302 -12.327 -16.839 1.00 93.19 186 VAL A N 1
ATOM 1489 C CA . VAL A 1 186 ? -5.427 -13.497 -17.034 1.00 93.19 186 VAL A CA 1
ATOM 1490 C C . VAL A 1 186 ? -4.489 -13.738 -15.853 1.00 93.19 186 VAL A C 1
ATOM 1492 O O . VAL A 1 186 ? -3.929 -14.825 -15.736 1.00 93.19 186 VAL A O 1
ATOM 1495 N N . TYR A 1 187 ? -4.338 -12.750 -14.967 1.00 95.62 187 TYR A N 1
ATOM 1496 C CA . TYR A 1 187 ? -3.487 -12.842 -13.786 1.00 95.62 187 TYR A CA 1
ATOM 1497 C C . TYR A 1 187 ? -4.012 -11.985 -12.637 1.00 95.62 187 TYR A C 1
ATOM 1499 O O . TYR A 1 187 ? -4.472 -10.867 -12.870 1.00 95.62 187 TYR A O 1
ATOM 1507 N N . LEU A 1 188 ? -3.891 -12.490 -11.410 1.00 95.00 188 LEU A N 1
ATOM 1508 C CA . LEU A 1 188 ? -4.196 -11.773 -10.176 1.00 95.00 188 LEU A CA 1
ATOM 1509 C C . LEU A 1 188 ? -3.231 -12.229 -9.083 1.00 95.00 188 LEU A C 1
ATOM 1511 O O . LEU A 1 188 ? -3.190 -13.416 -8.767 1.00 95.00 188 LEU A O 1
ATOM 1515 N N . ASP A 1 189 ? -2.528 -11.284 -8.474 1.00 95.69 189 ASP A N 1
ATOM 1516 C CA . ASP A 1 189 ? -1.733 -11.529 -7.272 1.00 95.69 189 ASP A CA 1
ATOM 1517 C C . ASP A 1 189 ? -1.618 -10.248 -6.431 1.00 95.69 189 ASP A C 1
ATOM 1519 O O . ASP A 1 189 ? -2.297 -9.252 -6.698 1.00 95.69 189 ASP A O 1
ATOM 1523 N N . LYS A 1 190 ? -0.798 -10.269 -5.381 1.00 93.75 190 LYS A N 1
ATOM 1524 C CA . LYS A 1 190 ? -0.590 -9.143 -4.479 1.00 93.75 190 LYS A CA 1
ATOM 1525 C C . LYS A 1 190 ? 0.843 -9.068 -3.952 1.00 93.75 190 LYS A C 1
ATOM 1527 O O . LYS A 1 190 ? 1.501 -10.084 -3.758 1.00 93.75 190 LYS A O 1
ATOM 1532 N N . THR A 1 191 ? 1.284 -7.858 -3.632 1.00 91.12 191 THR A N 1
ATOM 1533 C CA . THR A 1 191 ? 2.554 -7.581 -2.947 1.00 91.12 191 THR A CA 1
ATOM 1534 C C . THR A 1 191 ? 2.345 -6.591 -1.806 1.00 91.12 191 THR A C 1
ATOM 1536 O O . THR A 1 191 ? 1.343 -5.880 -1.769 1.00 91.12 191 THR A O 1
ATOM 1539 N N . ASN A 1 192 ? 3.265 -6.549 -0.848 1.00 86.69 192 ASN A N 1
ATOM 1540 C CA . ASN A 1 192 ? 3.236 -5.557 0.227 1.00 86.69 192 ASN A CA 1
ATOM 1541 C C . ASN A 1 192 ? 4.145 -4.377 -0.126 1.00 86.69 192 ASN A C 1
ATOM 1543 O O . ASN A 1 192 ? 5.106 -4.527 -0.881 1.00 86.69 192 ASN A O 1
ATOM 1547 N N . THR A 1 193 ? 3.870 -3.218 0.462 1.00 85.12 193 THR A N 1
ATOM 1548 C CA . THR A 1 193 ? 4.806 -2.094 0.440 1.00 85.12 193 THR A CA 1
ATOM 1549 C C . THR A 1 193 ? 5.985 -2.356 1.379 1.00 85.12 193 THR A C 1
ATOM 1551 O O . THR A 1 193 ? 5.849 -3.026 2.407 1.00 85.12 193 THR A O 1
ATOM 1554 N N . LEU A 1 194 ? 7.142 -1.806 1.028 1.00 82.56 194 LEU A N 1
ATOM 1555 C CA . LEU A 1 194 ? 8.328 -1.720 1.867 1.00 82.56 194 LEU A CA 1
ATOM 1556 C C . LEU A 1 194 ? 8.189 -0.563 2.871 1.00 82.56 194 LEU A C 1
ATOM 1558 O O . LEU A 1 194 ? 7.221 0.200 2.849 1.00 82.56 194 LEU A O 1
ATOM 1562 N N . SER A 1 195 ? 9.163 -0.434 3.774 1.00 77.44 195 SER A N 1
ATOM 1563 C CA . SER A 1 195 ? 9.179 0.606 4.813 1.00 77.44 195 SER A CA 1
ATOM 1564 C C . SER A 1 195 ? 9.283 2.033 4.268 1.00 77.44 195 SER A C 1
ATOM 1566 O O . SER A 1 195 ? 8.935 2.974 4.970 1.00 77.44 195 SER A O 1
ATOM 1568 N N . ASP A 1 196 ? 9.773 2.195 3.039 1.00 75.75 196 ASP A N 1
ATOM 1569 C CA . ASP A 1 196 ? 9.861 3.470 2.319 1.00 75.75 196 ASP A CA 1
ATOM 1570 C C . ASP A 1 196 ? 8.632 3.744 1.429 1.00 75.75 196 ASP A C 1
ATOM 1572 O O . ASP A 1 196 ? 8.620 4.712 0.671 1.00 75.75 196 ASP A O 1
ATOM 1576 N N . HIS A 1 197 ? 7.595 2.904 1.531 1.00 81.38 197 HIS A N 1
ATOM 1577 C CA . HIS A 1 197 ? 6.355 2.952 0.744 1.00 81.38 197 HIS A CA 1
ATOM 1578 C C . HIS A 1 197 ? 6.512 2.617 -0.741 1.00 81.38 197 HIS A C 1
ATOM 1580 O O . HIS A 1 197 ? 5.539 2.714 -1.498 1.00 81.38 197 HIS A O 1
ATOM 1586 N N . SER A 1 198 ? 7.695 2.174 -1.165 1.00 86.25 198 SER A N 1
ATOM 1587 C CA . SER A 1 198 ? 7.852 1.530 -2.463 1.00 86.25 198 SER A CA 1
ATOM 1588 C C . SER A 1 198 ? 7.258 0.121 -2.439 1.00 86.25 198 SER A C 1
ATOM 1590 O O . SER A 1 198 ? 7.048 -0.479 -1.383 1.00 86.25 198 SER A O 1
ATOM 1592 N N . PHE A 1 199 ? 6.964 -0.434 -3.606 1.00 88.06 199 PHE A N 1
ATOM 1593 C CA . PHE A 1 199 ? 6.686 -1.856 -3.751 1.00 88.06 199 PHE A CA 1
ATOM 1594 C C . PHE A 1 199 ? 7.355 -2.395 -5.009 1.00 88.06 199 PHE A C 1
ATOM 1596 O O . PHE A 1 199 ? 7.609 -1.675 -5.978 1.00 88.06 199 PHE A O 1
ATOM 1603 N N . PHE A 1 200 ? 7.605 -3.698 -4.984 1.00 88.12 200 PHE A N 1
ATOM 1604 C CA . PHE A 1 200 ? 8.173 -4.445 -6.091 1.00 88.12 200 PHE A CA 1
ATOM 1605 C C . PHE A 1 200 ? 7.430 -5.768 -6.242 1.00 88.12 200 PHE A C 1
ATOM 1607 O O . PHE A 1 200 ? 7.039 -6.404 -5.256 1.00 88.12 200 PHE A O 1
ATOM 1614 N N . TYR A 1 201 ? 7.231 -6.176 -7.487 1.00 91.50 201 TYR A N 1
ATOM 1615 C CA . TYR A 1 201 ? 6.632 -7.448 -7.838 1.00 91.50 201 TYR A CA 1
ATOM 1616 C C . TYR A 1 201 ? 7.282 -7.998 -9.106 1.00 91.50 201 TYR A C 1
ATOM 1618 O O . TYR A 1 201 ? 7.383 -7.288 -10.101 1.00 91.50 201 TYR A O 1
ATOM 1626 N N . GLU A 1 202 ? 7.701 -9.260 -9.089 1.00 91.50 202 GLU A N 1
ATOM 1627 C CA . GLU A 1 202 ? 8.293 -9.924 -10.251 1.00 91.50 202 GLU A CA 1
ATOM 1628 C C . GLU A 1 202 ? 7.466 -11.148 -10.635 1.00 91.50 202 GLU A C 1
ATOM 1630 O O . GLU A 1 202 ? 7.139 -11.982 -9.790 1.00 91.50 202 GLU A O 1
ATOM 1635 N N . LEU A 1 203 ? 7.168 -11.275 -11.928 1.00 93.44 203 LEU A N 1
ATOM 1636 C CA . LEU A 1 203 ? 6.562 -12.467 -12.507 1.00 93.44 203 LEU A CA 1
ATOM 1637 C C . LEU A 1 203 ? 7.279 -12.882 -13.788 1.00 93.44 203 LEU A C 1
ATOM 1639 O O . LEU A 1 203 ? 7.859 -12.063 -14.496 1.00 93.44 203 LEU A O 1
ATOM 1643 N N . LYS A 1 204 ? 7.197 -14.169 -14.126 1.00 92.06 204 LYS A N 1
ATOM 1644 C CA . LYS A 1 204 ? 7.685 -14.665 -15.413 1.00 92.06 204 LYS A CA 1
ATOM 1645 C C . LYS A 1 204 ? 6.656 -14.439 -16.517 1.00 92.06 204 LYS A C 1
ATOM 1647 O O . LYS A 1 204 ? 5.509 -14.878 -16.400 1.00 92.06 204 LYS A O 1
ATOM 1652 N N . ALA A 1 205 ? 7.100 -13.828 -17.614 1.00 91.75 205 ALA A N 1
ATOM 1653 C CA . ALA A 1 205 ? 6.408 -13.817 -18.893 1.00 91.75 205 ALA A CA 1
ATOM 1654 C C . ALA A 1 205 ? 6.374 -15.251 -19.428 1.00 91.75 205 ALA A C 1
ATOM 1656 O O . ALA A 1 205 ? 7.310 -15.721 -20.067 1.00 91.75 205 ALA A O 1
ATOM 1657 N N . SER A 1 206 ? 5.328 -15.984 -19.067 1.00 89.44 206 SER A N 1
ATOM 1658 C CA . SER A 1 206 ? 5.142 -17.364 -19.494 1.00 89.44 206 SER A CA 1
ATOM 1659 C C . SER A 1 206 ? 3.803 -17.530 -20.178 1.00 89.44 206 SER A C 1
ATOM 1661 O O . SER A 1 206 ? 2.812 -16.899 -19.799 1.00 89.44 206 SER A O 1
ATOM 1663 N N . SER A 1 207 ? 3.752 -18.474 -21.103 1.00 84.38 207 SER A N 1
ATOM 1664 C CA . SER A 1 207 ? 2.554 -18.925 -21.808 1.00 84.38 207 SER A CA 1
ATOM 1665 C C . SER A 1 207 ? 1.413 -19.383 -20.886 1.00 84.38 207 SER A C 1
ATOM 1667 O O . SER A 1 207 ? 0.257 -19.429 -21.310 1.00 84.38 207 SER A O 1
ATOM 1669 N N . SER A 1 208 ? 1.699 -19.668 -19.608 1.00 85.12 208 SER A N 1
ATOM 1670 C CA . SER A 1 208 ? 0.673 -19.943 -18.591 1.00 85.12 208 SER A CA 1
ATOM 1671 C C . SER A 1 208 ? -0.161 -18.706 -18.222 1.00 85.12 208 SER A C 1
ATOM 1673 O O . SER A 1 208 ? -1.352 -18.832 -17.931 1.00 85.12 208 SER A O 1
ATOM 1675 N N . VAL A 1 209 ? 0.444 -17.517 -18.296 1.00 88.56 209 VAL A N 1
ATOM 1676 C CA . VAL A 1 209 ? -0.182 -16.218 -18.010 1.00 88.56 209 VAL A CA 1
ATOM 1677 C C . VAL A 1 209 ? -0.515 -15.490 -19.318 1.00 88.56 209 VAL A C 1
ATOM 1679 O O . VAL A 1 209 ? -1.654 -15.079 -19.546 1.00 88.56 209 VAL A O 1
ATOM 1682 N N . PHE A 1 210 ? 0.459 -15.389 -20.222 1.00 93.00 210 PHE A N 1
ATOM 1683 C CA . PHE A 1 210 ? 0.373 -14.665 -21.488 1.00 93.00 210 PHE A CA 1
ATOM 1684 C C . PHE A 1 210 ? 0.082 -15.628 -22.644 1.00 93.00 210 PHE A C 1
ATOM 1686 O O . PHE A 1 210 ? 0.962 -16.045 -23.391 1.00 93.00 210 PHE A O 1
ATOM 1693 N N . LYS A 1 211 ? -1.190 -16.018 -22.780 1.00 87.50 211 LYS A N 1
ATOM 1694 C CA . LYS A 1 211 ? -1.621 -17.059 -23.735 1.00 87.50 211 LYS A CA 1
ATOM 1695 C C . LYS A 1 211 ? -1.400 -16.718 -25.214 1.00 87.50 211 LYS A C 1
ATOM 1697 O O . LYS A 1 211 ? -1.365 -17.626 -26.040 1.00 87.50 211 LYS A O 1
ATOM 1702 N N . THR A 1 212 ? -1.332 -15.438 -25.570 1.00 89.94 212 THR A N 1
ATOM 1703 C CA . THR A 1 212 ? -1.240 -14.978 -26.963 1.00 89.94 212 THR A CA 1
ATOM 1704 C C . THR A 1 212 ? -0.289 -13.802 -27.070 1.00 89.94 212 THR A C 1
ATOM 1706 O O . THR A 1 212 ? -0.323 -12.922 -26.219 1.00 89.94 212 THR A O 1
ATOM 1709 N N . SER A 1 213 ? 0.500 -13.724 -28.141 1.00 92.12 213 SER A N 1
ATOM 1710 C CA . SER A 1 213 ? 1.263 -12.506 -28.429 1.00 92.12 213 SER A CA 1
ATOM 1711 C C . SER A 1 213 ? 0.331 -11.306 -28.626 1.00 92.12 213 SER A C 1
ATOM 1713 O O . SER A 1 213 ? -0.743 -11.439 -29.220 1.00 92.12 213 SER A O 1
ATOM 1715 N N . GLY A 1 214 ? 0.756 -10.136 -28.161 1.00 92.50 214 GLY A N 1
ATOM 1716 C CA . GLY A 1 214 ? 0.015 -8.885 -28.279 1.00 92.50 214 GLY A CA 1
ATOM 1717 C C . GLY A 1 214 ? 0.119 -8.019 -27.031 1.00 92.50 214 GLY A C 1
ATOM 1718 O O . GLY A 1 214 ? 0.959 -8.250 -26.161 1.00 92.50 214 GLY A O 1
ATOM 1719 N N . ASP A 1 215 ? -0.749 -7.017 -26.963 1.00 94.88 215 ASP A N 1
ATOM 1720 C CA . ASP A 1 215 ? -0.756 -6.048 -25.873 1.00 94.88 215 ASP A CA 1
ATOM 1721 C C . ASP A 1 215 ? -1.523 -6.562 -24.656 1.00 94.88 215 ASP A C 1
ATOM 1723 O O . ASP A 1 215 ? -2.599 -7.162 -24.765 1.00 94.88 215 ASP A O 1
ATOM 1727 N N . TYR A 1 216 ? -0.972 -6.260 -23.488 1.00 97.12 216 TYR A N 1
ATOM 1728 C CA . TYR A 1 216 ? -1.540 -6.541 -22.183 1.00 97.12 216 TYR A CA 1
ATOM 1729 C C . TYR A 1 216 ? -1.574 -5.260 -21.356 1.00 97.12 216 TYR A C 1
ATOM 1731 O O . TYR A 1 216 ? -0.717 -4.381 -21.481 1.00 97.12 216 TYR A O 1
ATOM 1739 N N . LYS A 1 217 ? -2.571 -5.164 -20.477 1.00 97.94 217 LYS A N 1
ATOM 1740 C CA . LYS A 1 217 ? -2.690 -4.066 -19.518 1.00 97.94 217 LYS A CA 1
ATOM 1741 C C . LYS A 1 217 ? -2.508 -4.600 -18.110 1.00 97.94 217 LYS A C 1
ATOM 1743 O O . LYS A 1 217 ? -3.269 -5.461 -17.671 1.00 97.94 217 LYS A O 1
ATOM 1748 N N . ILE A 1 218 ? -1.537 -4.046 -17.403 1.00 97.81 218 ILE A N 1
ATOM 1749 C CA . ILE A 1 218 ? -1.327 -4.294 -15.984 1.00 97.81 218 ILE A CA 1
ATOM 1750 C C . ILE A 1 218 ? -2.061 -3.195 -15.233 1.00 97.81 218 ILE A C 1
ATOM 1752 O O . ILE A 1 218 ? -1.836 -2.019 -15.499 1.00 97.81 218 ILE A O 1
ATOM 1756 N N . LYS A 1 219 ? -2.952 -3.573 -14.323 1.00 97.19 219 LYS A N 1
ATOM 1757 C CA . LYS A 1 219 ? -3.608 -2.665 -13.389 1.00 97.19 219 LYS A CA 1
ATOM 1758 C C . LYS A 1 219 ? -3.157 -2.984 -11.980 1.00 97.19 219 LYS A C 1
ATOM 1760 O O . LYS A 1 219 ? -3.101 -4.160 -11.620 1.00 97.19 219 LYS A O 1
ATOM 1765 N N . SER A 1 220 ? -2.944 -1.953 -11.177 1.00 96.06 220 SER A N 1
ATOM 1766 C CA . SER A 1 220 ? -2.700 -2.125 -9.752 1.00 96.06 220 SER A CA 1
ATOM 1767 C C . SER A 1 220 ? -3.729 -1.382 -8.928 1.00 96.06 220 SER A C 1
ATOM 1769 O O . SER A 1 220 ? -4.120 -0.267 -9.272 1.00 96.06 220 SER A O 1
ATOM 1771 N N . LEU A 1 221 ? -4.162 -2.012 -7.838 1.00 93.44 221 LEU A N 1
ATOM 1772 C CA . LEU A 1 221 ? -5.053 -1.422 -6.847 1.00 93.44 221 LEU A CA 1
ATOM 1773 C C . LEU A 1 221 ? -4.336 -1.305 -5.512 1.00 93.44 221 LEU A C 1
ATOM 1775 O O . LEU A 1 221 ? -3.708 -2.263 -5.061 1.00 93.44 221 LEU A O 1
ATOM 1779 N N . TYR A 1 222 ? -4.489 -0.165 -4.850 1.00 89.56 222 TYR A N 1
ATOM 1780 C CA . TYR A 1 222 ? -3.961 0.023 -3.507 1.00 89.56 222 TYR A CA 1
ATOM 1781 C C . TYR A 1 222 ? -4.873 0.914 -2.663 1.00 89.56 222 TYR A C 1
ATOM 1783 O O . TYR A 1 222 ? -5.441 1.896 -3.147 1.00 89.56 222 TYR A O 1
ATOM 1791 N N . GLY A 1 223 ? -4.983 0.551 -1.387 1.00 80.56 223 GLY A N 1
ATOM 1792 C CA . GLY A 1 223 ? -5.672 1.314 -0.364 1.00 80.56 223 GLY A CA 1
ATOM 1793 C C . GLY A 1 223 ? -7.190 1.189 -0.344 1.00 80.56 223 GLY A C 1
ATOM 1794 O O . GLY A 1 223 ? -7.810 0.482 -1.143 1.00 80.56 223 GLY A O 1
ATOM 1795 N N . PHE A 1 224 ? -7.792 1.901 0.601 1.00 71.19 224 PHE A N 1
ATOM 1796 C CA . PHE A 1 224 ? -9.224 2.107 0.735 1.00 71.19 224 PHE A CA 1
ATOM 1797 C C . PHE A 1 224 ? -9.496 3.577 1.090 1.00 71.19 224 PHE A C 1
ATOM 1799 O O . PHE A 1 224 ? -8.947 4.054 2.085 1.00 71.19 224 PHE A O 1
ATOM 1806 N N . PRO A 1 225 ? -10.328 4.289 0.307 1.00 73.44 225 PRO A N 1
ATOM 1807 C CA . PRO A 1 225 ? -10.887 3.919 -0.985 1.00 73.44 225 PRO A CA 1
ATOM 1808 C C . PRO A 1 225 ? -9.755 3.731 -1.992 1.00 73.44 225 PRO A C 1
ATOM 1810 O O . PRO A 1 225 ? -8.785 4.486 -2.001 1.00 73.44 225 PRO A O 1
ATOM 1813 N N . SER A 1 226 ? -9.862 2.695 -2.816 1.00 81.75 226 SER A N 1
ATOM 1814 C CA . SER A 1 226 ? -8.745 2.243 -3.640 1.00 81.75 226 SER A CA 1
ATOM 1815 C C . SER A 1 226 ? -8.427 3.210 -4.773 1.00 81.75 226 SER A C 1
ATOM 1817 O O . SER A 1 226 ? -9.328 3.639 -5.494 1.00 81.75 226 SER A O 1
ATOM 1819 N N . THR A 1 227 ? -7.141 3.470 -4.986 1.00 88.25 227 THR A N 1
ATOM 1820 C CA . THR A 1 227 ? -6.646 4.012 -6.257 1.00 88.25 227 THR A CA 1
ATOM 1821 C C . THR A 1 227 ? -6.396 2.859 -7.218 1.00 88.25 227 THR A C 1
ATOM 1823 O O . THR A 1 227 ? -5.927 1.796 -6.805 1.00 88.25 227 THR A O 1
ATOM 1826 N N . VAL A 1 228 ? -6.714 3.065 -8.497 1.00 92.25 228 VAL A N 1
ATOM 1827 C CA . VAL A 1 228 ? -6.394 2.143 -9.593 1.00 92.25 228 VAL A CA 1
ATOM 1828 C C . VAL A 1 228 ? -5.450 2.863 -10.544 1.00 92.25 228 VAL A C 1
ATOM 1830 O O . VAL A 1 228 ? -5.778 3.949 -11.018 1.00 92.25 228 VAL A O 1
ATOM 1833 N N . THR A 1 229 ? -4.324 2.242 -10.868 1.00 94.50 229 THR A N 1
ATOM 1834 C CA . THR A 1 229 ? -3.353 2.758 -11.843 1.00 94.50 229 THR A CA 1
ATOM 1835 C C . THR A 1 229 ? -3.060 1.668 -12.863 1.00 94.50 229 THR A C 1
ATOM 1837 O O . THR A 1 229 ? -3.350 0.493 -12.611 1.00 94.50 229 THR A O 1
ATOM 1840 N N . ASP A 1 230 ? -2.545 2.033 -14.036 1.00 96.44 230 ASP A N 1
ATOM 1841 C CA . ASP A 1 230 ? -2.247 1.046 -15.064 1.00 96.44 230 ASP A CA 1
ATOM 1842 C C . ASP A 1 230 ? -1.051 1.394 -15.947 1.00 96.44 230 ASP A C 1
ATOM 1844 O O . ASP A 1 230 ? -0.694 2.556 -16.121 1.00 96.44 230 ASP A O 1
ATOM 1848 N N . VAL A 1 231 ? -0.451 0.348 -16.513 1.00 95.69 231 VAL A N 1
ATOM 1849 C CA . VAL A 1 231 ? 0.622 0.422 -17.506 1.00 95.69 231 VAL A CA 1
ATOM 1850 C C . VAL A 1 231 ? 0.380 -0.625 -18.593 1.00 95.69 231 VAL A C 1
ATOM 1852 O O . VAL A 1 231 ? -0.181 -1.696 -18.342 1.00 95.69 231 VAL A O 1
ATOM 1855 N N . ASN A 1 232 ? 0.764 -0.306 -19.829 1.00 96.19 232 ASN A N 1
ATOM 1856 C CA . ASN A 1 232 ? 0.660 -1.229 -20.958 1.00 96.19 232 ASN A CA 1
ATOM 1857 C C . ASN A 1 232 ? 2.013 -1.885 -21.233 1.00 96.19 232 ASN A C 1
ATOM 1859 O O . ASN A 1 232 ? 3.041 -1.207 -21.216 1.00 96.19 232 ASN A O 1
ATOM 1863 N N . ILE A 1 233 ? 1.979 -3.172 -21.568 1.00 95.12 233 ILE A N 1
ATOM 1864 C CA . ILE A 1 233 ? 3.131 -3.933 -22.053 1.00 95.12 233 ILE A CA 1
ATOM 1865 C C . ILE A 1 233 ? 2.733 -4.722 -23.302 1.00 95.12 233 ILE A C 1
ATOM 1867 O O . ILE A 1 233 ? 1.556 -5.022 -23.503 1.00 95.12 233 ILE A O 1
ATOM 1871 N N . SER A 1 234 ? 3.710 -5.120 -24.104 1.00 94.50 234 SER A N 1
ATOM 1872 C CA . SER A 1 234 ? 3.524 -6.017 -25.241 1.00 94.50 234 SER A CA 1
ATOM 1873 C C . SER A 1 234 ? 4.309 -7.305 -25.013 1.00 94.50 234 SER A C 1
ATOM 1875 O O . SER A 1 234 ? 5.473 -7.282 -24.616 1.00 94.50 234 SER A O 1
ATOM 1877 N N . PHE A 1 235 ? 3.673 -8.441 -25.278 1.00 93.62 235 PHE A N 1
ATOM 1878 C CA . PHE A 1 235 ? 4.266 -9.766 -25.136 1.00 93.62 235 PHE A CA 1
ATOM 1879 C C . PHE A 1 235 ? 4.395 -10.462 -26.495 1.00 93.62 235 PHE A C 1
ATOM 1881 O O . PHE A 1 235 ? 3.463 -10.443 -27.305 1.00 93.62 235 PHE A O 1
ATOM 1888 N N . ASN A 1 236 ? 5.528 -11.120 -26.739 1.00 90.00 236 ASN A N 1
ATOM 1889 C CA . ASN A 1 236 ? 5.765 -11.954 -27.910 1.00 90.00 236 ASN A CA 1
ATOM 1890 C C . ASN A 1 236 ? 6.107 -13.394 -27.497 1.00 90.00 236 ASN A C 1
ATOM 1892 O O . ASN A 1 236 ? 7.216 -13.685 -27.059 1.00 90.00 236 ASN A O 1
ATOM 1896 N N . GLY A 1 237 ? 5.162 -14.312 -27.705 1.00 79.19 237 GLY A N 1
ATOM 1897 C CA . GLY A 1 237 ? 5.324 -15.736 -27.399 1.00 79.19 237 GLY A CA 1
ATOM 1898 C C . GLY A 1 237 ? 6.193 -16.521 -28.388 1.00 79.19 237 GLY A C 1
ATOM 1899 O O . GLY A 1 237 ? 6.349 -17.730 -28.226 1.00 79.19 237 GLY A O 1
ATOM 1900 N N . SER A 1 238 ? 6.749 -15.886 -29.429 1.00 68.06 238 SER A N 1
ATOM 1901 C CA . SER A 1 238 ? 7.706 -16.555 -30.313 1.00 68.06 238 SER A CA 1
ATOM 1902 C C . SER A 1 238 ? 9.039 -16.744 -29.591 1.00 68.06 238 SER A C 1
ATOM 1904 O O . SER A 1 238 ? 9.668 -15.770 -29.188 1.00 68.06 238 SER A O 1
ATOM 1906 N N . GLN A 1 239 ? 9.503 -17.993 -29.511 1.00 50.31 239 GLN A N 1
ATOM 1907 C CA . GLN A 1 239 ? 10.857 -18.382 -29.096 1.00 50.31 239 GLN A CA 1
ATOM 1908 C C . GLN A 1 239 ? 11.890 -17.913 -30.136 1.00 50.31 239 GLN A C 1
ATOM 1910 O O . GLN A 1 239 ? 12.505 -18.716 -30.827 1.00 50.31 239 GLN A O 1
ATOM 1915 N N . ASN A 1 240 ? 12.049 -16.604 -30.312 1.00 41.41 240 ASN A N 1
ATOM 1916 C CA . ASN A 1 240 ? 13.232 -16.049 -30.947 1.00 41.41 240 ASN A CA 1
ATOM 1917 C C . ASN A 1 240 ? 14.003 -15.318 -29.861 1.00 41.41 240 ASN A C 1
ATOM 1919 O O . ASN A 1 240 ? 13.654 -14.203 -29.481 1.00 41.41 240 ASN A O 1
ATOM 1923 N N . SER A 1 241 ? 15.066 -15.970 -29.388 1.00 40.69 241 SER A N 1
ATOM 1924 C CA . SER A 1 241 ? 16.176 -15.354 -28.667 1.00 40.69 241 SER A CA 1
ATOM 1925 C C . SER A 1 241 ? 16.864 -14.331 -29.576 1.00 40.69 241 SER A C 1
ATOM 1927 O O . SER A 1 241 ? 17.959 -14.547 -30.082 1.00 40.69 241 SER A O 1
ATOM 1929 N N . GLY A 1 242 ? 16.187 -13.220 -29.843 1.00 35.56 242 GLY A N 1
ATOM 1930 C CA . GLY A 1 242 ? 16.805 -12.009 -30.339 1.00 35.56 242 GLY A CA 1
ATOM 1931 C C . GLY A 1 242 ? 17.315 -11.246 -29.133 1.00 35.56 242 GLY A C 1
ATOM 1932 O O . GLY A 1 242 ? 16.580 -10.452 -28.560 1.00 35.56 242 GLY A O 1
ATOM 1933 N N . ILE A 1 243 ? 18.562 -11.506 -28.738 1.00 43.28 243 ILE A N 1
ATOM 1934 C CA . ILE A 1 243 ? 19.320 -10.559 -27.921 1.00 43.28 243 ILE A CA 1
ATOM 1935 C C . ILE A 1 243 ? 19.428 -9.288 -28.767 1.00 43.28 243 ILE A C 1
ATOM 1937 O O . ILE A 1 243 ? 20.255 -9.211 -29.674 1.00 43.28 243 ILE A O 1
ATOM 1941 N N . THR A 1 244 ? 18.569 -8.307 -28.519 1.00 33.19 244 THR A N 1
ATOM 1942 C CA . THR A 1 244 ? 18.834 -6.926 -28.920 1.00 33.19 244 THR A CA 1
ATOM 1943 C C . THR A 1 244 ? 19.395 -6.219 -27.702 1.00 33.19 244 THR A C 1
ATOM 1945 O O . THR A 1 244 ? 18.665 -5.646 -26.902 1.00 33.19 244 THR A O 1
ATOM 1948 N N . SER A 1 245 ? 20.711 -6.331 -27.545 1.00 38.28 245 SER A N 1
ATOM 1949 C CA . SER A 1 245 ? 21.505 -5.555 -26.604 1.00 38.28 245 SER A CA 1
ATOM 1950 C C . SER A 1 245 ? 21.469 -4.074 -26.979 1.00 38.28 245 SER A C 1
ATOM 1952 O O . SER A 1 245 ? 21.888 -3.718 -28.083 1.00 38.28 245 SER A O 1
ATOM 1954 N N . ASN A 1 246 ? 21.022 -3.223 -26.058 1.00 44.00 246 ASN A N 1
ATOM 1955 C CA . ASN A 1 246 ? 21.873 -2.201 -25.440 1.00 44.00 246 ASN A CA 1
ATOM 1956 C C . ASN A 1 246 ? 21.055 -1.431 -24.389 1.00 44.00 246 ASN A C 1
ATOM 1958 O O . ASN A 1 246 ? 20.151 -0.691 -24.750 1.00 44.00 246 ASN A O 1
ATOM 1962 N N . ILE A 1 247 ? 21.448 -1.602 -23.117 1.00 46.09 247 ILE A N 1
ATOM 1963 C CA . ILE A 1 247 ? 20.897 -1.003 -21.884 1.00 46.09 247 ILE A CA 1
ATOM 1964 C C . ILE A 1 247 ? 19.578 -1.649 -21.415 1.00 46.09 247 ILE A C 1
ATOM 1966 O O . ILE A 1 247 ? 18.499 -1.350 -21.914 1.00 46.09 247 ILE A O 1
ATOM 1970 N N . ASP A 1 248 ? 19.671 -2.509 -20.394 1.00 56.66 248 ASP A N 1
ATOM 1971 C CA . ASP A 1 248 ? 18.513 -3.128 -19.737 1.00 56.66 248 ASP A CA 1
ATOM 1972 C C . ASP A 1 248 ? 18.192 -2.383 -18.429 1.00 56.66 248 ASP A C 1
ATOM 1974 O O . ASP A 1 248 ? 18.733 -2.677 -17.364 1.00 56.66 248 ASP A O 1
ATOM 1978 N N . HIS A 1 249 ? 17.282 -1.416 -18.569 1.00 61.44 249 HIS A N 1
ATOM 1979 C CA . HIS A 1 249 ? 16.414 -0.798 -17.561 1.00 61.44 249 HIS A CA 1
ATOM 1980 C C . HIS A 1 249 ? 17.029 -0.198 -16.276 1.00 61.44 249 HIS A C 1
ATOM 1982 O O . HIS A 1 249 ? 17.661 -0.860 -15.452 1.00 61.44 249 HIS A O 1
ATOM 1988 N N . ILE A 1 250 ? 16.696 1.076 -16.044 1.00 63.78 250 ILE A N 1
ATOM 1989 C CA . ILE A 1 250 ? 16.946 1.808 -14.800 1.00 63.78 250 ILE A CA 1
ATOM 1990 C C . ILE A 1 250 ? 15.633 1.873 -14.009 1.00 63.78 250 ILE A C 1
ATOM 1992 O O . ILE A 1 250 ? 14.682 2.506 -14.471 1.00 63.78 250 ILE A O 1
ATOM 1996 N N . PRO A 1 251 ? 15.554 1.286 -12.805 1.00 59.47 251 PRO A N 1
ATOM 1997 C CA . PRO A 1 251 ? 14.332 1.347 -12.014 1.00 59.47 251 PRO A CA 1
ATOM 1998 C C . PRO A 1 251 ? 13.958 2.778 -11.622 1.00 59.47 251 PRO A C 1
ATOM 2000 O O . PRO A 1 251 ? 14.777 3.505 -11.064 1.00 59.47 251 PRO A O 1
ATOM 2003 N N . HIS A 1 252 ? 12.702 3.178 -11.813 1.00 57.06 252 HIS A N 1
ATOM 2004 C CA . HIS A 1 252 ? 12.256 4.536 -11.480 1.00 57.06 252 HIS A CA 1
ATOM 2005 C C . HIS A 1 252 ? 12.326 4.877 -9.983 1.00 57.06 252 HIS A C 1
ATOM 2007 O O . HIS A 1 252 ? 12.468 6.051 -9.648 1.00 57.06 252 HIS A O 1
ATOM 2013 N N . TRP A 1 253 ? 12.320 3.891 -9.071 1.00 62.28 253 TRP A N 1
ATOM 2014 C CA . TRP A 1 253 ? 12.611 4.151 -7.650 1.00 62.28 253 TRP A CA 1
ATOM 2015 C C . TRP A 1 253 ? 13.999 4.778 -7.453 1.00 62.28 253 TRP A C 1
ATOM 2017 O O . TRP A 1 253 ? 14.208 5.540 -6.511 1.00 62.28 253 TRP A O 1
ATOM 2027 N N . MET A 1 254 ? 14.925 4.564 -8.393 1.00 69.69 254 MET A N 1
ATOM 2028 C CA . MET A 1 254 ? 16.228 5.218 -8.396 1.00 69.69 254 MET A CA 1
ATOM 2029 C C . MET A 1 254 ? 16.116 6.743 -8.543 1.00 69.69 254 MET A C 1
ATOM 2031 O O . MET A 1 254 ? 16.979 7.462 -8.049 1.00 69.69 254 MET A O 1
ATOM 2035 N N . LYS A 1 255 ? 15.031 7.275 -9.128 1.00 68.00 255 LYS A N 1
ATOM 2036 C CA . LYS A 1 255 ? 14.783 8.728 -9.171 1.00 68.00 255 LYS A CA 1
ATOM 2037 C C . LYS A 1 255 ? 14.633 9.313 -7.773 1.00 68.00 255 LYS A C 1
ATOM 2039 O O . LYS A 1 255 ? 15.088 10.427 -7.542 1.00 68.00 255 LYS A O 1
ATOM 2044 N N . ASN A 1 256 ? 14.061 8.569 -6.826 1.00 67.88 256 ASN A N 1
ATOM 2045 C CA . ASN A 1 256 ? 13.992 9.020 -5.438 1.00 67.88 256 ASN A CA 1
ATOM 2046 C C . ASN A 1 256 ? 15.371 9.040 -4.782 1.00 67.88 256 ASN A C 1
ATOM 2048 O O . ASN A 1 256 ? 15.691 10.015 -4.111 1.00 67.88 256 ASN A O 1
ATOM 2052 N N . ASN A 1 257 ? 16.210 8.036 -5.047 1.00 71.25 257 ASN A N 1
ATOM 2053 C CA . ASN A 1 257 ? 17.598 8.030 -4.576 1.00 71.25 257 ASN A CA 1
ATOM 2054 C C . ASN A 1 257 ? 18.397 9.215 -5.126 1.00 71.25 257 ASN A C 1
ATOM 2056 O O . ASN A 1 257 ? 19.190 9.820 -4.409 1.00 71.25 257 ASN A O 1
ATOM 2060 N N . VAL A 1 258 ? 18.165 9.576 -6.390 1.00 80.50 258 VAL A N 1
ATOM 2061 C CA . VAL A 1 258 ? 18.771 10.768 -6.986 1.00 80.50 258 VAL A CA 1
ATOM 2062 C C . VAL A 1 258 ? 18.238 12.049 -6.340 1.00 80.50 258 VAL A C 1
ATOM 2064 O O . VAL A 1 258 ? 19.031 12.950 -6.087 1.00 80.50 258 VAL A O 1
ATOM 2067 N N . LYS A 1 259 ? 16.937 12.138 -6.032 1.00 76.19 259 LYS A N 1
ATOM 2068 C CA . LYS A 1 259 ? 16.347 13.309 -5.355 1.00 76.19 259 LYS A CA 1
ATOM 2069 C C . LYS A 1 259 ? 16.983 13.549 -3.986 1.00 76.19 259 LYS A C 1
ATOM 2071 O O . LYS A 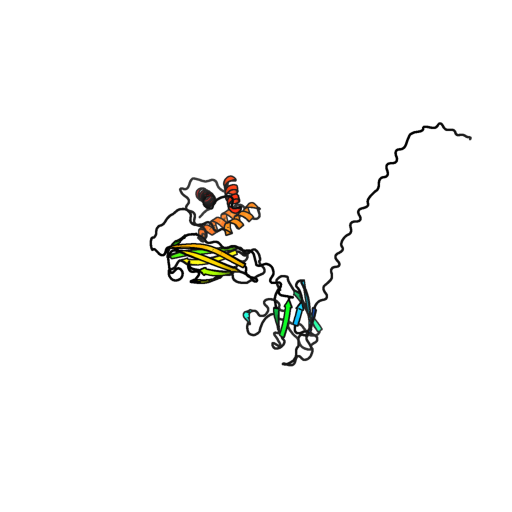1 259 ? 17.517 14.630 -3.762 1.00 76.19 259 LYS A O 1
ATOM 2076 N N . ILE A 1 260 ? 17.045 12.526 -3.130 1.00 72.31 260 ILE A N 1
ATOM 2077 C CA . ILE A 1 260 ? 17.677 12.649 -1.802 1.00 72.31 260 ILE A CA 1
ATOM 2078 C C . ILE A 1 260 ? 19.193 12.918 -1.897 1.00 72.31 260 ILE A C 1
ATOM 2080 O O . ILE A 1 260 ? 19.764 13.585 -1.037 1.00 72.31 260 ILE A O 1
ATOM 2084 N N . TRP A 1 261 ? 19.858 12.471 -2.971 1.00 81.56 261 TRP A N 1
ATOM 2085 C CA . TRP A 1 261 ? 21.259 12.814 -3.250 1.00 81.56 261 TRP A CA 1
ATOM 2086 C C . TRP A 1 261 ? 21.439 14.269 -3.712 1.00 81.56 261 TRP A C 1
ATOM 2088 O O . TRP A 1 261 ? 22.356 14.960 -3.261 1.00 81.56 261 TRP A O 1
ATOM 2098 N N . LYS A 1 262 ? 20.552 14.771 -4.580 1.00 83.19 262 LYS A N 1
ATOM 2099 C CA . LYS A 1 262 ? 20.514 16.176 -5.025 1.00 83.19 262 LYS A CA 1
ATOM 2100 C C . LYS A 1 262 ? 20.245 17.128 -3.862 1.00 83.19 262 LYS A C 1
ATOM 2102 O O . LYS A 1 262 ? 20.897 18.169 -3.775 1.00 83.19 262 LYS A O 1
ATOM 2107 N N . ASP A 1 263 ? 19.345 16.747 -2.964 1.00 80.50 263 ASP A N 1
ATOM 2108 C CA . ASP A 1 263 ? 18.977 17.534 -1.785 1.00 80.50 263 ASP A CA 1
ATOM 2109 C C . ASP A 1 263 ? 20.051 17.473 -0.674 1.00 80.50 263 ASP A C 1
ATOM 2111 O O . ASP A 1 263 ? 19.936 18.140 0.352 1.00 80.50 263 ASP A O 1
ATOM 2115 N N . ASN A 1 264 ? 21.159 16.757 -0.921 1.00 80.75 264 ASN A N 1
ATOM 2116 C CA . ASN A 1 264 ? 22.279 16.523 -0.004 1.00 80.75 264 ASN A CA 1
ATOM 2117 C C . ASN A 1 264 ? 21.877 15.800 1.295 1.00 80.75 264 ASN A C 1
ATOM 2119 O O . ASN A 1 264 ? 22.577 15.916 2.302 1.00 80.75 264 ASN A O 1
ATOM 2123 N N . GLU A 1 265 ? 20.775 15.044 1.276 1.00 76.25 265 GLU A N 1
ATOM 2124 C CA . GLU A 1 265 ? 20.392 14.153 2.378 1.00 76.25 265 GLU A CA 1
ATOM 2125 C C . GLU A 1 265 ? 21.281 12.903 2.427 1.00 76.25 265 GLU A C 1
ATOM 2127 O O . GLU A 1 265 ? 21.525 12.368 3.507 1.00 76.25 265 GLU A O 1
ATOM 2132 N N . ILE A 1 266 ? 21.809 12.478 1.272 1.00 75.19 266 ILE A N 1
ATOM 2133 C CA . ILE A 1 266 ? 22.876 11.474 1.161 1.00 75.19 266 ILE A CA 1
ATOM 2134 C C . ILE A 1 266 ? 24.080 12.042 0.407 1.00 75.19 266 ILE A C 1
ATOM 2136 O O . ILE A 1 266 ? 23.941 12.891 -0.478 1.00 75.19 266 ILE A O 1
ATOM 2140 N N . ASN A 1 267 ? 25.279 11.572 0.745 1.00 78.62 267 ASN A N 1
ATOM 2141 C CA . ASN A 1 267 ? 26.524 12.008 0.109 1.00 78.62 267 ASN A CA 1
ATOM 2142 C C . ASN A 1 267 ? 26.885 11.174 -1.140 1.00 78.62 267 ASN A C 1
ATOM 2144 O O . ASN A 1 267 ? 26.304 10.121 -1.399 1.00 78.62 267 ASN A O 1
ATOM 2148 N N . ASP A 1 268 ? 27.875 11.633 -1.915 1.00 77.19 268 ASP A N 1
ATOM 2149 C CA . ASP A 1 268 ? 28.309 10.981 -3.164 1.00 77.19 268 ASP A CA 1
ATOM 2150 C C . ASP A 1 268 ? 28.695 9.502 -2.980 1.00 77.19 268 ASP A C 1
ATOM 2152 O O . ASP A 1 268 ? 28.382 8.680 -3.840 1.00 77.19 268 ASP A O 1
ATOM 2156 N N . ASN A 1 269 ? 29.325 9.136 -1.856 1.00 75.12 269 ASN A N 1
ATOM 2157 C CA . ASN A 1 269 ? 29.701 7.744 -1.592 1.00 75.12 269 ASN A CA 1
ATOM 2158 C C . ASN A 1 269 ? 28.472 6.875 -1.297 1.00 75.12 269 ASN A C 1
ATOM 2160 O O . ASN A 1 269 ? 28.408 5.731 -1.735 1.00 75.12 269 ASN A O 1
ATOM 2164 N N . GLU A 1 270 ? 27.488 7.406 -0.569 1.00 71.00 270 GLU A N 1
ATOM 2165 C CA . GLU A 1 270 ? 26.229 6.706 -0.286 1.00 71.00 270 GLU A CA 1
ATOM 2166 C C . GLU A 1 270 ? 25.413 6.482 -1.563 1.00 71.00 270 GLU A C 1
ATOM 2168 O O . GLU A 1 270 ? 24.902 5.382 -1.782 1.00 71.00 270 GLU A O 1
ATOM 2173 N N . PHE A 1 271 ? 25.363 7.483 -2.445 1.00 79.19 271 PHE A N 1
ATOM 2174 C CA . PHE A 1 271 ? 24.734 7.360 -3.758 1.00 79.19 271 PHE A CA 1
ATOM 2175 C C . PHE A 1 271 ? 25.429 6.302 -4.631 1.00 79.19 271 PHE A C 1
ATOM 2177 O O . PHE A 1 271 ? 24.769 5.406 -5.160 1.00 79.19 271 PHE A O 1
ATOM 2184 N N . VAL A 1 272 ? 26.765 6.345 -4.724 1.00 75.38 272 VAL A N 1
ATOM 2185 C CA . VAL A 1 272 ? 27.574 5.353 -5.458 1.00 75.38 272 VAL A CA 1
ATOM 2186 C C . VAL A 1 272 ? 27.328 3.938 -4.940 1.00 75.38 272 VAL A C 1
ATOM 2188 O O . VAL A 1 272 ? 27.028 3.049 -5.739 1.00 75.38 272 VAL A O 1
ATOM 2191 N N . ASN A 1 273 ? 27.367 3.739 -3.619 1.00 68.19 273 ASN A N 1
ATOM 2192 C CA . ASN A 1 273 ? 27.103 2.442 -2.995 1.00 68.19 273 ASN A CA 1
ATOM 2193 C C . ASN A 1 273 ? 25.689 1.925 -3.320 1.00 68.19 273 ASN A C 1
ATOM 2195 O O . ASN A 1 273 ? 25.504 0.731 -3.558 1.00 68.19 273 ASN A O 1
ATOM 2199 N N . GLY A 1 274 ? 24.688 2.812 -3.376 1.00 67.75 274 GLY A N 1
ATOM 2200 C CA . GLY A 1 274 ? 23.318 2.463 -3.766 1.00 67.75 274 GLY A CA 1
ATOM 2201 C C . GLY A 1 274 ? 23.205 1.982 -5.217 1.00 67.75 274 GLY A C 1
ATOM 2202 O O . GLY A 1 274 ? 22.512 0.997 -5.495 1.00 67.75 274 GLY A O 1
ATOM 2203 N N . ILE A 1 275 ? 23.925 2.622 -6.144 1.00 75.25 275 ILE A N 1
ATOM 2204 C CA . ILE A 1 275 ? 23.981 2.179 -7.545 1.00 75.25 275 ILE A CA 1
ATOM 2205 C C . ILE A 1 275 ? 24.711 0.835 -7.661 1.00 75.25 275 ILE A C 1
ATOM 2207 O O . ILE A 1 275 ? 24.201 -0.068 -8.323 1.00 75.25 275 ILE A O 1
ATOM 2211 N N . GLN A 1 276 ? 25.846 0.661 -6.973 1.00 67.19 276 GLN A N 1
ATOM 2212 C CA . GLN A 1 276 ? 26.587 -0.609 -6.950 1.00 67.19 276 GLN A CA 1
ATOM 2213 C C . GLN A 1 276 ? 25.706 -1.763 -6.475 1.00 67.19 276 GLN A C 1
ATOM 2215 O O . GLN A 1 276 ? 25.570 -2.766 -7.171 1.00 67.19 276 GLN A O 1
ATOM 2220 N N . PHE A 1 277 ? 25.020 -1.582 -5.345 1.00 65.38 277 PHE A N 1
ATOM 2221 C CA . PHE A 1 277 ? 24.085 -2.572 -4.818 1.00 65.38 277 PHE A CA 1
ATOM 2222 C C . PHE A 1 277 ? 22.984 -2.926 -5.829 1.00 65.38 277 PHE A C 1
ATOM 2224 O O . PHE A 1 277 ? 22.613 -4.090 -5.975 1.00 65.38 277 PHE A O 1
ATOM 2231 N N . SER A 1 278 ? 22.473 -1.931 -6.555 1.00 64.88 278 SER A N 1
ATOM 2232 C CA . SER A 1 278 ? 21.422 -2.135 -7.557 1.00 64.88 278 SER A CA 1
ATOM 2233 C C . SER A 1 278 ? 21.892 -2.979 -8.735 1.00 64.88 278 SER A C 1
ATOM 2235 O O . SER A 1 278 ? 21.134 -3.810 -9.235 1.00 64.88 278 SER A O 1
ATOM 2237 N N . ILE A 1 279 ? 23.146 -2.800 -9.144 1.00 66.50 279 ILE A N 1
ATOM 2238 C CA . ILE A 1 279 ? 23.774 -3.600 -10.194 1.00 66.50 279 ILE A CA 1
ATOM 2239 C C . ILE A 1 279 ? 24.041 -5.023 -9.682 1.00 66.50 279 ILE A C 1
ATOM 2241 O O . ILE A 1 279 ? 23.614 -5.989 -10.310 1.00 66.50 279 ILE A O 1
ATOM 2245 N N . GLU A 1 280 ? 24.644 -5.172 -8.499 1.00 60.69 280 GLU A N 1
ATOM 2246 C CA . GLU A 1 280 ? 24.954 -6.479 -7.893 1.00 60.69 280 GLU A CA 1
ATOM 2247 C C . GLU A 1 280 ? 23.712 -7.352 -7.660 1.00 60.69 280 GLU A C 1
ATOM 2249 O O . GLU A 1 280 ? 23.760 -8.575 -7.806 1.00 60.69 280 GLU A O 1
ATOM 2254 N N . LYS A 1 281 ? 22.584 -6.742 -7.276 1.00 57.31 281 LYS A N 1
ATOM 2255 C CA . LYS A 1 281 ? 21.309 -7.449 -7.075 1.00 57.31 281 LYS A CA 1
ATOM 2256 C C . LYS A 1 281 ? 20.517 -7.663 -8.364 1.00 57.31 281 LYS A C 1
ATOM 2258 O O . LYS A 1 281 ? 19.455 -8.281 -8.316 1.00 57.31 281 LYS A O 1
ATOM 2263 N N . GLY A 1 282 ? 21.022 -7.188 -9.504 1.00 56.91 282 GLY A N 1
ATOM 2264 C CA . GLY A 1 282 ? 20.356 -7.308 -10.800 1.00 56.91 282 GLY A CA 1
ATOM 2265 C C . GLY A 1 282 ? 19.091 -6.454 -10.925 1.00 56.91 282 GLY A C 1
ATOM 2266 O O . GLY A 1 282 ? 18.239 -6.747 -11.769 1.00 56.91 282 GLY A O 1
ATOM 2267 N N . TYR A 1 283 ? 18.954 -5.420 -10.085 1.00 57.97 283 TYR A N 1
ATOM 2268 C CA . TYR A 1 283 ? 17.910 -4.403 -10.213 1.00 57.97 283 TYR A CA 1
ATOM 2269 C C . TYR A 1 283 ? 18.195 -3.454 -11.382 1.00 57.97 283 TYR A C 1
ATOM 2271 O O . TYR A 1 283 ? 17.258 -2.901 -11.941 1.00 57.97 283 TYR A O 1
ATOM 2279 N N . MET A 1 284 ? 19.465 -3.298 -11.767 1.00 60.81 284 MET A N 1
ATOM 2280 C CA . MET A 1 284 ? 19.923 -2.483 -12.893 1.00 60.81 284 MET A CA 1
ATOM 2281 C C . MET A 1 284 ? 20.990 -3.249 -13.689 1.00 60.81 284 MET A C 1
ATOM 2283 O O . MET A 1 284 ? 21.839 -3.900 -13.082 1.00 60.81 284 MET A O 1
ATOM 2287 N N . SER A 1 285 ? 20.974 -3.170 -15.024 1.00 60.50 285 SER A N 1
ATOM 2288 C CA . SER A 1 285 ? 21.996 -3.788 -15.884 1.00 60.50 285 SER A CA 1
ATOM 2289 C C . SER A 1 285 ? 22.618 -2.761 -16.827 1.00 60.50 285 SER A C 1
ATOM 2291 O O . SER A 1 285 ? 21.939 -2.169 -17.667 1.00 60.50 285 SER A O 1
ATOM 2293 N N . ILE A 1 286 ? 23.928 -2.540 -16.693 1.00 65.38 286 ILE A N 1
ATOM 2294 C CA . ILE A 1 286 ? 24.660 -1.548 -17.487 1.00 65.38 286 ILE A CA 1
ATOM 2295 C C . ILE A 1 286 ? 25.882 -2.202 -18.121 1.00 65.38 286 ILE A C 1
ATOM 2297 O O . ILE A 1 286 ? 26.764 -2.714 -17.434 1.00 65.38 286 ILE A O 1
ATOM 2301 N N . HIS A 1 287 ? 25.946 -2.153 -19.450 1.00 58.91 287 HIS A N 1
ATOM 2302 C CA . HIS A 1 287 ? 27.088 -2.630 -20.221 1.00 58.91 287 HIS A CA 1
ATOM 2303 C C . HIS A 1 287 ? 28.045 -1.463 -20.494 1.00 58.91 287 HIS A C 1
ATOM 2305 O O . HIS A 1 287 ? 27.829 -0.685 -21.418 1.00 58.91 287 HIS A O 1
ATOM 2311 N N . ALA A 1 288 ? 29.105 -1.325 -19.695 1.00 54.72 288 ALA A N 1
ATOM 2312 C CA . ALA A 1 288 ? 30.147 -0.330 -19.947 1.00 54.72 288 ALA A CA 1
ATOM 2313 C C . ALA A 1 288 ? 31.154 -0.850 -20.994 1.00 54.72 288 ALA A C 1
ATOM 2315 O O . ALA A 1 288 ? 31.733 -1.923 -20.822 1.00 54.72 288 ALA A O 1
ATOM 2316 N N . SER A 1 289 ? 31.386 -0.093 -22.070 1.00 47.72 289 SER A N 1
ATOM 2317 C CA . SER A 1 289 ? 32.443 -0.375 -23.052 1.00 47.72 289 SER A CA 1
ATOM 2318 C C . SER A 1 289 ? 33.784 0.236 -22.622 1.00 47.72 289 SER A C 1
ATOM 2320 O O . SER A 1 289 ? 33.824 1.408 -22.261 1.00 47.72 289 SER A O 1
ATOM 2322 N N . ASP A 1 290 ? 34.843 -0.575 -22.700 1.00 42.56 290 ASP A N 1
ATOM 2323 C CA . ASP A 1 290 ? 36.282 -0.311 -22.522 1.00 42.56 290 ASP A CA 1
ATOM 2324 C C . ASP A 1 290 ? 36.744 0.624 -21.380 1.00 42.56 290 ASP A C 1
ATOM 2326 O O . ASP A 1 290 ? 36.548 1.836 -21.357 1.00 42.56 290 ASP A O 1
ATOM 2330 N N . MET A 1 291 ? 37.483 0.021 -20.440 1.00 39.72 291 MET A N 1
ATOM 2331 C CA . MET A 1 291 ? 38.081 0.658 -19.263 1.00 39.72 291 MET A CA 1
ATOM 2332 C C . MET A 1 291 ? 39.230 1.619 -19.624 1.00 39.72 291 MET A C 1
ATOM 2334 O O . MET A 1 291 ? 40.322 1.177 -19.994 1.00 39.72 291 MET A O 1
ATOM 2338 N N . SER A 1 292 ? 39.054 2.924 -19.396 1.00 39.34 292 SER A N 1
ATOM 2339 C CA . SER A 1 292 ? 40.148 3.911 -19.367 1.00 39.34 292 SER A CA 1
ATOM 2340 C C . SER A 1 292 ? 40.557 4.284 -17.931 1.00 39.34 292 SER A C 1
ATOM 2342 O O . SER A 1 292 ? 39.743 4.322 -17.016 1.00 39.34 292 SER A O 1
ATOM 2344 N N . LYS A 1 293 ? 41.856 4.532 -17.706 1.00 47.41 293 LYS A N 1
ATOM 2345 C CA . LYS A 1 293 ? 42.475 4.698 -16.372 1.00 47.41 293 LYS A CA 1
ATOM 2346 C C . LYS A 1 293 ? 41.998 5.938 -15.578 1.00 47.41 293 LYS A C 1
ATOM 2348 O O . LYS A 1 293 ? 42.165 7.057 -16.037 1.00 47.41 293 LYS A O 1
ATOM 2353 N N . ILE A 1 294 ? 41.576 5.660 -14.337 1.00 43.31 294 ILE A N 1
ATOM 2354 C CA . ILE A 1 294 ? 41.694 6.363 -13.032 1.00 43.31 294 ILE A CA 1
ATOM 2355 C C . ILE A 1 294 ? 41.504 7.893 -12.980 1.00 43.31 294 ILE A C 1
ATOM 2357 O O . ILE A 1 294 ? 42.415 8.652 -13.306 1.00 43.31 294 ILE A O 1
ATOM 2361 N N . ASN A 1 295 ? 40.432 8.311 -12.290 1.00 48.69 295 ASN A N 1
ATOM 2362 C CA . ASN A 1 295 ? 40.521 9.356 -11.262 1.00 48.69 295 ASN A CA 1
ATOM 2363 C C . ASN A 1 295 ? 39.609 8.979 -10.068 1.00 48.69 295 ASN A C 1
ATOM 2365 O O . ASN A 1 295 ? 38.407 8.820 -10.283 1.00 48.69 295 ASN A O 1
ATOM 2369 N N . PRO A 1 296 ? 40.116 8.774 -8.836 1.00 47.50 296 PRO A N 1
ATOM 2370 C CA . PRO A 1 296 ? 39.279 8.336 -7.727 1.00 47.50 296 PRO A CA 1
ATOM 2371 C C . PRO A 1 296 ? 38.546 9.518 -7.083 1.00 47.50 296 PRO A C 1
ATOM 2373 O O . PRO A 1 296 ? 39.168 10.505 -6.695 1.00 47.50 296 PRO A O 1
ATOM 2376 N N . GLY A 1 297 ? 37.242 9.341 -6.866 1.00 59.19 297 GLY A N 1
ATOM 2377 C CA . GLY A 1 297 ? 36.586 9.837 -5.652 1.00 59.19 297 GLY A CA 1
ATOM 2378 C C . GLY A 1 297 ? 35.687 11.064 -5.766 1.00 59.19 297 GLY A C 1
ATOM 2379 O O . GLY A 1 297 ? 35.161 11.479 -4.741 1.00 59.19 297 GLY A O 1
ATOM 2380 N N . ILE A 1 298 ? 35.485 11.647 -6.952 1.00 64.88 298 ILE A N 1
ATOM 2381 C CA . ILE A 1 298 ? 34.536 12.760 -7.120 1.00 64.88 298 ILE A CA 1
ATOM 2382 C C . ILE A 1 298 ? 33.701 12.527 -8.374 1.00 64.88 298 ILE A C 1
ATOM 2384 O O . ILE A 1 298 ? 34.247 12.397 -9.472 1.00 64.88 298 ILE A O 1
ATOM 2388 N N . ILE A 1 299 ? 32.377 12.496 -8.207 1.00 78.12 299 ILE A N 1
ATOM 2389 C CA . ILE A 1 299 ? 31.435 12.480 -9.325 1.00 78.12 299 ILE A CA 1
ATOM 2390 C C . ILE A 1 299 ? 31.583 13.816 -10.073 1.00 78.12 299 ILE A C 1
ATOM 2392 O O . ILE A 1 299 ? 31.392 14.873 -9.467 1.00 78.12 299 ILE A O 1
ATOM 2396 N N . PRO A 1 300 ? 31.930 13.822 -11.376 1.00 82.44 300 PRO A N 1
ATOM 2397 C CA . PRO A 1 300 ? 32.022 15.064 -12.132 1.00 82.44 300 PRO A CA 1
ATOM 2398 C C . PRO A 1 300 ? 30.711 15.851 -12.089 1.00 82.44 300 PRO A C 1
ATOM 2400 O O . PRO A 1 300 ? 29.630 15.274 -12.188 1.00 82.44 300 PRO A O 1
ATOM 2403 N N . ILE A 1 301 ? 30.795 17.182 -12.020 1.00 77.50 301 ILE A N 1
ATOM 2404 C CA . ILE A 1 301 ? 29.597 18.031 -11.915 1.00 77.50 301 ILE A CA 1
ATOM 2405 C C . ILE A 1 301 ? 28.622 17.828 -13.083 1.00 77.50 301 ILE A C 1
ATOM 2407 O O . ILE A 1 301 ? 27.414 17.851 -12.888 1.00 77.50 301 ILE A O 1
ATOM 2411 N N . TRP A 1 302 ? 29.135 17.559 -14.287 1.00 78.88 302 TRP A N 1
ATOM 2412 C CA . TRP A 1 302 ? 28.296 17.296 -15.454 1.00 78.88 302 TRP A CA 1
ATOM 2413 C C . TRP A 1 302 ? 27.511 15.984 -15.312 1.00 78.88 302 TRP A C 1
ATOM 2415 O O . TRP A 1 302 ? 26.341 15.957 -15.664 1.00 78.88 302 TRP A O 1
ATOM 2425 N N . ILE A 1 303 ? 28.098 14.946 -14.699 1.00 83.69 303 ILE A N 1
ATOM 2426 C CA . ILE A 1 303 ? 27.391 13.700 -14.364 1.00 83.69 303 ILE A CA 1
ATOM 2427 C C . ILE A 1 303 ? 26.291 13.982 -13.337 1.00 83.69 303 ILE A C 1
ATOM 2429 O O . ILE A 1 303 ? 25.165 13.518 -13.498 1.00 83.69 303 ILE A O 1
ATOM 2433 N N . LYS A 1 304 ? 26.596 14.767 -12.293 1.00 83.12 304 LYS A N 1
ATOM 2434 C CA . LYS A 1 304 ? 25.613 15.137 -11.263 1.00 83.12 304 LYS A CA 1
ATOM 2435 C C . LYS A 1 304 ? 24.423 15.894 -11.854 1.00 83.12 304 LYS A C 1
ATOM 2437 O O . LYS A 1 304 ? 23.284 15.600 -11.493 1.00 83.12 304 LYS A O 1
ATOM 2442 N N . ASN A 1 305 ? 24.677 16.804 -12.792 1.00 84.31 305 ASN A N 1
ATOM 2443 C CA . ASN A 1 305 ? 23.631 17.542 -13.497 1.00 84.31 305 ASN A CA 1
ATOM 2444 C C . ASN A 1 305 ? 22.769 16.612 -14.364 1.00 84.31 305 ASN A C 1
ATOM 2446 O O . ASN A 1 305 ? 21.553 16.619 -14.215 1.00 84.31 305 ASN A O 1
ATOM 2450 N N . THR A 1 306 ? 23.377 15.753 -15.188 1.00 83.31 306 THR A N 1
ATOM 2451 C CA . THR A 1 306 ? 22.632 14.831 -16.066 1.00 83.31 306 THR A CA 1
ATOM 2452 C C . THR A 1 306 ? 21.782 13.831 -15.278 1.00 83.31 306 THR A C 1
ATOM 2454 O O . THR A 1 306 ? 20.627 13.586 -15.625 1.00 83.31 306 THR A O 1
ATOM 2457 N N . ILE A 1 307 ? 22.320 13.287 -14.182 1.00 84.56 307 ILE A N 1
ATOM 2458 C CA . ILE A 1 307 ? 21.585 12.381 -13.289 1.00 84.56 307 ILE A CA 1
ATOM 2459 C C . ILE A 1 307 ? 20.423 13.117 -12.601 1.00 84.56 307 ILE A C 1
ATOM 2461 O O . ILE A 1 307 ? 19.323 12.577 -12.496 1.00 84.56 307 ILE A O 1
ATOM 2465 N N . THR A 1 308 ? 20.641 14.363 -12.174 1.00 84.31 308 THR A N 1
ATOM 2466 C CA . THR A 1 308 ? 19.597 15.214 -11.585 1.00 84.31 308 THR A CA 1
ATOM 2467 C C . THR A 1 308 ? 18.460 15.482 -12.572 1.00 84.31 308 THR A C 1
ATOM 2469 O O . THR A 1 308 ? 17.297 15.255 -12.240 1.00 84.31 308 THR A O 1
ATOM 2472 N N . GLU A 1 309 ? 18.786 15.907 -13.792 1.00 82.75 309 GLU A N 1
ATOM 2473 C CA . GLU A 1 309 ? 17.820 16.164 -14.869 1.00 82.75 309 GLU A CA 1
ATOM 2474 C C . GLU A 1 309 ? 16.993 14.911 -15.194 1.00 82.75 309 GLU A C 1
ATOM 2476 O O . GLU A 1 309 ? 15.791 14.994 -15.449 1.00 82.75 309 GLU A O 1
ATOM 2481 N N . TRP A 1 310 ? 17.600 13.728 -15.088 1.00 85.94 310 TRP A N 1
ATOM 2482 C CA . TRP A 1 310 ? 16.898 12.463 -15.298 1.00 85.94 310 TRP A CA 1
ATOM 2483 C C . TRP A 1 310 ? 15.851 12.209 -14.208 1.00 85.94 310 TRP A C 1
ATOM 2485 O O . TRP A 1 310 ? 14.727 11.781 -14.490 1.00 85.94 310 TRP A O 1
ATOM 2495 N N . SER A 1 311 ? 16.181 12.531 -12.954 1.00 81.12 311 SER A N 1
ATOM 2496 C CA . SER A 1 311 ? 15.245 12.406 -11.828 1.00 81.12 311 SER A CA 1
ATOM 2497 C C . SER A 1 311 ? 14.080 13.394 -11.886 1.00 81.12 311 SER A C 1
ATOM 2499 O O . SER A 1 311 ? 12.974 13.059 -11.452 1.00 81.12 311 SER A O 1
ATOM 2501 N N . ASP A 1 312 ? 14.316 14.572 -12.469 1.00 76.06 312 ASP A N 1
ATOM 2502 C CA . ASP A 1 312 ? 13.308 15.604 -12.715 1.00 76.06 312 ASP A CA 1
ATOM 2503 C C . ASP A 1 312 ? 12.486 15.308 -13.996 1.00 76.06 312 ASP A C 1
ATOM 2505 O O . ASP A 1 312 ? 11.501 15.989 -14.282 1.00 76.06 312 ASP A O 1
ATOM 2509 N N . GLY A 1 313 ? 12.847 14.257 -14.748 1.00 73.81 313 GLY A N 1
ATOM 2510 C CA . GLY A 1 313 ? 12.156 13.806 -15.959 1.00 73.81 313 GLY A CA 1
ATOM 2511 C C . GLY A 1 313 ? 12.489 14.613 -17.217 1.00 73.81 313 GLY A C 1
ATOM 2512 O O . GLY A 1 313 ? 11.769 14.508 -18.209 1.00 73.81 313 GLY A O 1
ATOM 2513 N N . THR A 1 314 ? 13.548 15.426 -17.183 1.00 75.12 314 THR A N 1
ATOM 2514 C CA . THR A 1 314 ? 13.973 16.284 -18.300 1.00 75.12 314 THR A CA 1
ATOM 2515 C C . THR A 1 314 ? 15.046 15.651 -19.186 1.00 75.12 314 THR A C 1
ATOM 2517 O O . THR A 1 314 ? 15.291 16.169 -20.272 1.00 75.12 314 THR A O 1
ATOM 2520 N N . SER A 1 315 ? 15.652 14.538 -18.762 1.00 77.88 315 SER A N 1
ATOM 2521 C CA . SER A 1 315 ? 16.552 13.711 -19.579 1.00 77.88 315 SER A CA 1
ATOM 2522 C C . SER A 1 315 ? 16.101 12.243 -19.613 1.00 77.88 315 SER A C 1
ATOM 2524 O O . SER A 1 315 ? 15.264 11.800 -18.820 1.00 77.88 315 SER A O 1
ATOM 2526 N N . SER A 1 316 ? 16.601 11.504 -20.601 1.00 75.12 316 SER A N 1
ATOM 2527 C CA . SER A 1 316 ? 16.211 10.130 -20.934 1.00 75.12 316 SER A CA 1
ATOM 2528 C C . SER A 1 316 ? 16.961 9.068 -20.124 1.00 75.12 316 SER A C 1
ATOM 2530 O O . SER A 1 316 ? 18.054 9.298 -19.607 1.00 75.12 316 SER A O 1
ATOM 2532 N N . ASP A 1 317 ? 16.389 7.865 -20.054 1.00 70.69 317 ASP A N 1
ATOM 2533 C CA . ASP A 1 317 ? 17.036 6.692 -19.450 1.00 70.69 317 ASP A CA 1
ATOM 2534 C C . ASP A 1 317 ? 18.389 6.375 -20.113 1.00 70.69 317 ASP A C 1
ATOM 2536 O O . ASP A 1 317 ? 19.343 6.019 -19.425 1.00 70.69 317 ASP A O 1
ATOM 2540 N N . ASP A 1 318 ? 18.520 6.594 -21.424 1.00 71.75 318 ASP A N 1
ATOM 2541 C CA . ASP A 1 318 ? 19.781 6.408 -22.153 1.00 71.75 318 ASP A CA 1
ATOM 2542 C C . ASP A 1 318 ? 20.875 7.384 -21.680 1.00 71.75 318 ASP A C 1
ATOM 2544 O O . ASP A 1 318 ? 22.051 7.019 -21.573 1.00 71.75 318 ASP A O 1
ATOM 2548 N N . GLU A 1 319 ? 20.501 8.623 -21.345 1.00 76.44 319 GLU A N 1
ATOM 2549 C CA . GLU A 1 319 ? 21.418 9.646 -20.822 1.00 76.44 319 GLU A CA 1
ATOM 2550 C C . GLU A 1 319 ? 21.858 9.337 -19.383 1.00 76.44 319 GLU A C 1
ATOM 2552 O O . GLU A 1 319 ? 23.042 9.480 -19.044 1.00 76.44 319 GLU A O 1
ATOM 2557 N N . PHE A 1 320 ? 20.951 8.831 -18.540 1.00 83.69 320 PHE A N 1
ATOM 2558 C CA . PHE A 1 320 ? 21.315 8.327 -17.213 1.00 83.69 320 PHE A CA 1
ATOM 2559 C C . PHE A 1 320 ? 22.213 7.092 -17.309 1.00 83.69 320 PHE A C 1
ATOM 2561 O O . PHE A 1 320 ? 23.261 7.040 -16.664 1.00 83.69 320 PHE A O 1
ATOM 2568 N N . ALA A 1 321 ? 21.860 6.113 -18.145 1.00 79.69 321 ALA A N 1
ATOM 2569 C CA . ALA A 1 321 ? 22.653 4.902 -18.341 1.00 79.69 321 ALA A CA 1
ATOM 2570 C C . ALA A 1 321 ? 24.059 5.225 -18.856 1.00 79.69 321 ALA A C 1
ATOM 2572 O O . ALA A 1 321 ? 25.037 4.637 -18.391 1.00 79.69 321 ALA A O 1
ATOM 2573 N N . SER A 1 322 ? 24.180 6.199 -19.760 1.00 78.69 322 SER A N 1
ATOM 2574 C CA . SER A 1 322 ? 25.472 6.705 -20.235 1.00 78.69 322 SER A CA 1
ATOM 2575 C C . SER A 1 322 ? 26.287 7.338 -19.103 1.00 78.69 322 SER A C 1
ATOM 2577 O O . SER A 1 322 ? 27.494 7.109 -19.000 1.00 78.69 322 SER A O 1
ATOM 2579 N N . SER A 1 323 ? 25.627 8.070 -18.200 1.00 82.88 323 SER A N 1
ATOM 2580 C CA . SER A 1 323 ? 26.262 8.672 -17.022 1.00 82.88 323 SER A CA 1
ATOM 2581 C C . SER A 1 323 ? 26.775 7.615 -16.040 1.00 82.88 323 SER A C 1
ATOM 2583 O O . SER A 1 323 ? 27.919 7.680 -15.591 1.00 82.88 323 SER A O 1
ATOM 2585 N N . ILE A 1 324 ? 25.979 6.585 -15.747 1.00 84.00 324 ILE A N 1
ATOM 2586 C CA . ILE A 1 324 ? 26.417 5.483 -14.882 1.00 84.00 324 ILE A CA 1
ATOM 2587 C C . ILE A 1 324 ? 27.502 4.634 -15.565 1.00 84.00 324 ILE A C 1
ATOM 2589 O O . ILE A 1 324 ? 28.483 4.266 -14.919 1.00 84.00 324 ILE A O 1
ATOM 2593 N N . SER A 1 325 ? 27.404 4.400 -16.878 1.00 78.06 325 SER A N 1
ATOM 2594 C CA . SER A 1 325 ? 28.447 3.718 -17.664 1.00 78.06 325 SER A CA 1
ATOM 2595 C C . SER A 1 325 ? 29.793 4.434 -17.561 1.00 78.06 325 SER A C 1
ATOM 2597 O O . SER A 1 325 ? 30.829 3.787 -17.408 1.00 78.06 325 SER A O 1
ATOM 2599 N N . TYR A 1 326 ? 29.785 5.771 -17.584 1.00 83.69 326 TYR A N 1
ATOM 2600 C CA . TYR A 1 326 ? 30.980 6.580 -17.355 1.00 83.69 326 TYR A CA 1
ATOM 2601 C C . TYR A 1 326 ? 31.556 6.368 -15.945 1.00 83.69 326 TYR A C 1
ATOM 2603 O O . TYR A 1 326 ? 32.764 6.183 -15.787 1.00 83.69 326 TYR A O 1
ATOM 2611 N N . LEU A 1 327 ? 30.711 6.372 -14.909 1.00 82.31 327 LEU A N 1
ATOM 2612 C CA . LEU A 1 327 ? 31.154 6.165 -13.525 1.00 82.31 327 LEU A CA 1
ATOM 2613 C C . LEU A 1 327 ? 31.770 4.772 -13.310 1.00 82.31 327 LEU A C 1
ATOM 2615 O O . LEU A 1 327 ? 32.741 4.646 -12.558 1.00 82.31 327 LEU A O 1
ATOM 2619 N N . ILE A 1 328 ? 31.250 3.751 -13.998 1.00 77.75 328 ILE A N 1
ATOM 2620 C CA . ILE A 1 328 ? 31.808 2.392 -14.015 1.00 77.75 328 ILE A CA 1
ATOM 2621 C C . ILE A 1 328 ? 33.159 2.380 -14.740 1.00 77.75 328 ILE A C 1
ATOM 2623 O O . ILE A 1 328 ? 34.156 1.910 -14.186 1.00 77.75 328 ILE A O 1
ATOM 2627 N N . SER A 1 329 ? 33.240 2.951 -15.950 1.00 73.62 329 SER A N 1
ATOM 2628 C CA . SER A 1 329 ? 34.478 2.939 -16.746 1.00 73.62 329 SER A CA 1
ATOM 2629 C C . SER A 1 329 ? 35.639 3.678 -16.068 1.00 73.62 329 SER A C 1
ATOM 2631 O O . SER A 1 329 ? 36.798 3.327 -16.291 1.00 73.62 329 SER A O 1
ATOM 2633 N N . HIS A 1 330 ? 35.337 4.626 -15.173 1.00 75.00 330 HIS A N 1
ATOM 2634 C CA . HIS A 1 330 ? 36.314 5.395 -14.394 1.00 75.00 330 HIS A CA 1
ATOM 2635 C C . HIS A 1 330 ? 36.550 4.866 -12.965 1.00 75.00 330 HIS A C 1
ATOM 2637 O O . HIS A 1 330 ? 37.307 5.483 -12.212 1.00 75.00 330 HIS A O 1
ATOM 2643 N N . ARG A 1 331 ? 35.970 3.710 -12.596 1.00 73.31 331 ARG A N 1
ATOM 2644 C CA . ARG A 1 331 ? 36.088 3.059 -11.269 1.00 73.31 331 ARG A CA 1
ATOM 2645 C C . ARG A 1 331 ? 35.582 3.891 -10.087 1.00 73.31 331 ARG A C 1
ATOM 2647 O O . ARG A 1 331 ? 36.042 3.705 -8.960 1.00 73.31 331 ARG A O 1
ATOM 2654 N N . ILE A 1 332 ? 34.649 4.805 -10.340 1.00 78.56 332 ILE A N 1
ATOM 2655 C CA . ILE A 1 332 ? 33.913 5.494 -9.275 1.00 78.56 332 ILE A CA 1
ATOM 2656 C C . ILE A 1 332 ? 32.860 4.532 -8.714 1.00 78.56 332 ILE A C 1
ATOM 2658 O O . ILE A 1 332 ? 32.781 4.358 -7.505 1.00 78.56 332 ILE A O 1
ATOM 2662 N N . ILE A 1 333 ? 32.136 3.838 -9.597 1.00 76.94 333 ILE A N 1
ATOM 2663 C CA . ILE A 1 333 ? 31.311 2.670 -9.266 1.00 76.94 333 ILE A CA 1
ATOM 2664 C C . ILE A 1 333 ? 32.153 1.421 -9.539 1.00 76.94 333 ILE A C 1
ATOM 2666 O O . ILE A 1 333 ? 32.746 1.284 -10.609 1.00 76.94 333 ILE A O 1
ATOM 2670 N N . GLN A 1 334 ? 32.219 0.520 -8.566 1.00 73.88 334 GLN A N 1
ATOM 2671 C CA . GLN A 1 334 ? 32.880 -0.782 -8.683 1.00 73.88 334 GLN A CA 1
ATOM 2672 C C . GLN A 1 334 ? 31.792 -1.860 -8.724 1.00 73.88 334 GLN A C 1
ATOM 2674 O O . GLN A 1 334 ? 30.984 -1.929 -7.802 1.00 73.88 334 GLN A O 1
ATOM 2679 N N . THR A 1 335 ? 31.736 -2.632 -9.804 1.00 62.03 335 THR A N 1
ATOM 2680 C CA . THR A 1 335 ? 30.707 -3.652 -10.071 1.00 62.03 335 THR A CA 1
ATOM 2681 C C . THR A 1 335 ? 31.309 -5.036 -10.170 1.00 62.03 335 THR A C 1
ATOM 2683 O O . THR A 1 335 ? 32.452 -5.109 -10.689 1.00 62.03 335 THR A O 1
#

Foldseek 3Di:
DDDDDDDDDDDDDDDDDDDDDPDDDPPPPPPPPPLADAAEWEQDEPPDLPDQRTPVQEAAAAAQHKHKYFYQYQAKWKKWWDDPVCVVCIQVVHIQPIAHHGGMDMDHRHPLNQAKIKIATPVNRSNIGIYGHHDRCLDDAWDKEKDWQDQEEEAFDKIKIKMATNDDSDFDWKWKWKADPVRDTQDIDTWTADPRRMTMDIDGPHCSRCVDWFKMKIWIWDGGVIDIYIDMHTYDHDPDPPPPDDWRGDDLVLLVVLVCDVVVVDDLLRNLVVVLVCCVVVVTDADAPAADEDDDDDQDPVLNVQSNCVSVVNDDPVSPSVSVSVCPSHVNRPD

InterPro domains:
  IPR000923 Blue (type 1) copper domain [PF00127] (43-133)
  IPR008972 Cupredoxin [G3DSA:2.60.40.420] (36-133)
  IPR008972 Cupredoxin [SSF49503] (24-133)
  IPR052721 Electron Transfer Amicyanin [PTHR36507] (17-137)